Protein AF-A0A450XPN0-F1 (afdb_monomer_lite)

Structure (mmCIF, N/CA/C/O backbone):
data_AF-A0A450XPN0-F1
#
_entry.id   AF-A0A450XPN0-F1
#
loop_
_atom_site.group_PDB
_atom_site.id
_atom_site.type_symbol
_atom_site.label_atom_id
_atom_site.label_alt_id
_atom_site.label_comp_id
_atom_site.label_asym_id
_atom_site.label_entity_id
_atom_site.label_seq_id
_atom_site.pdbx_PDB_ins_code
_atom_site.Cartn_x
_atom_site.Cartn_y
_atom_site.Cartn_z
_atom_site.occupancy
_atom_site.B_iso_or_equiv
_atom_site.auth_seq_id
_atom_site.auth_comp_id
_atom_site.auth_asym_id
_atom_site.auth_atom_id
_atom_site.pdbx_PDB_model_num
ATOM 1 N N . MET A 1 1 ? -7.971 44.237 -9.321 1.00 33.84 1 MET A N 1
ATOM 2 C CA . MET A 1 1 ? -8.701 43.143 -9.997 1.00 33.84 1 MET A CA 1
ATOM 3 C C . MET A 1 1 ? -7.674 42.175 -10.550 1.00 33.84 1 MET A C 1
ATOM 5 O O . MET A 1 1 ? -7.005 42.546 -11.493 1.00 33.84 1 MET A O 1
ATOM 9 N N . ASN A 1 2 ? -7.496 41.004 -9.939 1.00 25.36 2 ASN A N 1
ATOM 10 C CA . ASN A 1 2 ? -6.788 39.871 -10.543 1.00 25.36 2 ASN A CA 1
ATOM 11 C C . ASN A 1 2 ? -7.387 38.594 -9.949 1.00 25.36 2 ASN A C 1
ATOM 13 O O . ASN A 1 2 ? -7.418 38.421 -8.731 1.00 25.36 2 ASN A O 1
ATOM 17 N N . GLY A 1 3 ? -7.993 37.795 -10.827 1.00 24.58 3 GLY A N 1
ATOM 18 C CA . GLY A 1 3 ? -8.878 36.686 -10.497 1.00 24.58 3 GLY A CA 1
ATOM 19 C C . GLY A 1 3 ? -8.127 35.438 -10.049 1.00 24.58 3 GLY A C 1
ATOM 20 O O . GLY A 1 3 ? -7.233 34.947 -10.732 1.00 24.58 3 GLY A O 1
ATOM 21 N N . LEU A 1 4 ? -8.550 34.916 -8.901 1.00 23.00 4 LEU A N 1
ATOM 22 C CA . LEU A 1 4 ? -8.198 33.603 -8.378 1.00 23.00 4 LEU A CA 1
ATOM 23 C C . LEU A 1 4 ? -8.820 32.516 -9.275 1.00 23.00 4 LEU A C 1
ATOM 25 O O . LEU A 1 4 ? -10.044 32.397 -9.351 1.00 23.00 4 LEU A O 1
ATOM 29 N N . PHE A 1 5 ? -7.994 31.697 -9.926 1.00 23.75 5 PHE A N 1
ATOM 30 C CA . PHE A 1 5 ? -8.454 30.471 -10.580 1.00 23.75 5 PHE A CA 1
ATOM 31 C C . PHE A 1 5 ? -8.645 29.374 -9.527 1.00 23.75 5 PHE A C 1
ATOM 33 O O . PHE A 1 5 ? -7.695 28.773 -9.028 1.00 23.75 5 PHE A O 1
ATOM 40 N N . LEU A 1 6 ? -9.907 29.130 -9.175 1.00 22.48 6 LEU A N 1
ATOM 41 C CA . LEU A 1 6 ? -10.341 28.049 -8.300 1.00 22.48 6 LEU A CA 1
ATOM 42 C C . LEU A 1 6 ? -10.437 26.750 -9.127 1.00 22.48 6 LEU A C 1
ATOM 44 O O . LEU A 1 6 ? -11.365 26.580 -9.919 1.00 22.48 6 LEU A O 1
ATOM 48 N N . MET A 1 7 ? -9.486 25.824 -8.970 1.00 23.78 7 MET A N 1
ATOM 49 C CA . MET A 1 7 ? -9.588 24.485 -9.567 1.00 23.78 7 MET A CA 1
ATOM 50 C C . MET A 1 7 ? -10.659 23.667 -8.835 1.00 23.78 7 MET A C 1
ATOM 52 O O . MET A 1 7 ? -10.472 23.195 -7.713 1.00 23.78 7 MET A O 1
ATOM 56 N N . LYS A 1 8 ? -11.804 23.515 -9.499 1.00 21.98 8 LYS A N 1
ATOM 57 C CA . LYS A 1 8 ? -12.940 22.700 -9.073 1.00 21.98 8 LYS A CA 1
ATOM 58 C C . LYS A 1 8 ? -12.621 21.223 -9.333 1.00 21.98 8 LYS A C 1
ATOM 60 O O . LYS A 1 8 ? -12.398 20.823 -10.472 1.00 21.98 8 LYS A O 1
ATOM 65 N N . TRP A 1 9 ? -12.607 20.417 -8.275 1.00 23.20 9 TRP A N 1
ATOM 66 C CA . TRP A 1 9 ? -12.593 18.958 -8.367 1.00 23.20 9 TRP A CA 1
ATOM 67 C C . TRP A 1 9 ? -13.951 18.478 -8.893 1.00 23.20 9 TRP A C 1
ATOM 69 O O . TRP A 1 9 ? -14.968 18.675 -8.231 1.00 23.20 9 TRP A O 1
ATOM 79 N N . ILE A 1 10 ? -13.973 17.865 -10.078 1.00 27.34 10 ILE A N 1
ATOM 80 C CA . ILE A 1 10 ? -15.144 17.152 -10.601 1.00 27.34 10 ILE A CA 1
ATOM 81 C C . ILE A 1 10 ? -14.924 15.667 -10.314 1.00 27.34 10 ILE A C 1
ATOM 83 O O . ILE A 1 10 ? -14.016 15.044 -10.864 1.00 27.34 10 ILE A O 1
ATOM 87 N N . GLY A 1 11 ? -15.729 15.131 -9.397 1.00 24.98 11 GLY A N 1
ATOM 88 C CA . GLY A 1 11 ? -15.870 13.696 -9.192 1.00 24.98 11 GLY A CA 1
ATOM 89 C C . GLY A 1 11 ? -16.515 13.068 -10.423 1.00 24.98 11 GLY A C 1
ATOM 90 O O . GLY A 1 11 ? -17.471 13.610 -10.970 1.00 24.98 11 GLY A O 1
ATOM 91 N N . ALA A 1 12 ? -15.962 11.951 -10.884 1.00 27.17 12 ALA A N 1
ATOM 92 C CA . ALA A 1 12 ? -16.580 11.150 -11.927 1.00 27.17 12 ALA A CA 1
ATOM 93 C C . ALA A 1 12 ? -17.723 10.339 -11.301 1.00 27.17 12 ALA A C 1
ATOM 95 O O . ALA A 1 12 ? -17.487 9.317 -10.653 1.00 27.17 12 ALA A O 1
ATOM 96 N N . ASP A 1 13 ? -18.944 10.844 -11.460 1.00 28.89 13 ASP A N 1
ATOM 97 C CA . ASP A 1 13 ? -20.179 10.111 -11.207 1.00 28.89 13 ASP A CA 1
ATOM 98 C C . ASP A 1 13 ? -20.397 9.027 -12.272 1.00 28.89 13 ASP A C 1
ATOM 100 O O . ASP A 1 13 ? -19.962 9.135 -13.421 1.00 28.89 13 ASP A O 1
ATOM 104 N N . GLY A 1 14 ? -21.033 7.943 -11.833 1.00 24.34 14 GLY A N 1
ATOM 105 C CA . GLY A 1 14 ? -21.248 6.727 -12.598 1.00 24.34 14 GLY A CA 1
ATOM 106 C C . GLY A 1 14 ? -22.232 6.867 -13.756 1.00 24.34 14 GLY A C 1
ATOM 107 O O . GLY A 1 14 ? -23.155 7.676 -13.740 1.00 24.34 14 GLY A O 1
ATOM 108 N N . LEU A 1 15 ? -22.060 5.978 -14.731 1.00 23.61 15 LEU A N 1
ATOM 109 C CA . LEU A 1 15 ? -23.098 5.592 -15.675 1.00 23.61 15 LEU A CA 1
ATOM 110 C C . LEU A 1 15 ? -23.541 4.173 -15.312 1.00 23.61 15 LEU A C 1
ATOM 112 O O . LEU A 1 15 ? -22.764 3.223 -15.406 1.00 23.61 15 LEU A O 1
ATOM 116 N N . VAL A 1 16 ? -24.781 4.072 -14.842 1.00 24.28 16 VAL A N 1
ATOM 117 C CA . VAL A 1 16 ? -25.527 2.825 -14.668 1.00 24.28 16 VAL A CA 1
ATOM 118 C C . VAL A 1 16 ? -26.035 2.413 -16.048 1.00 24.28 16 VAL A C 1
ATOM 120 O O . VAL A 1 16 ? -26.661 3.218 -16.733 1.00 24.28 16 VAL A O 1
ATOM 123 N N . TRP A 1 17 ? -25.741 1.181 -16.457 1.00 21.12 17 TRP A N 1
ATOM 124 C CA . TRP A 1 17 ? -26.416 0.513 -17.566 1.00 21.12 17 TRP A CA 1
ATOM 125 C C . TRP A 1 17 ? -27.330 -0.554 -16.971 1.00 21.12 17 TRP A C 1
ATOM 127 O O . TRP A 1 17 ? -26.879 -1.406 -16.207 1.00 21.12 17 TRP A O 1
ATOM 137 N N . ASP A 1 18 ? -28.605 -0.442 -17.309 1.00 22.61 18 ASP A N 1
ATOM 138 C CA . ASP A 1 18 ? -29.709 -1.309 -16.912 1.00 22.61 18 ASP A CA 1
ATOM 139 C C . ASP A 1 18 ? -29.901 -2.384 -17.999 1.00 22.61 18 ASP A C 1
ATOM 141 O O . ASP A 1 18 ? -29.990 -2.010 -19.174 1.00 22.61 18 ASP A O 1
ATOM 145 N N . PRO A 1 19 ? -29.917 -3.694 -17.690 1.00 29.02 19 PRO A N 1
ATOM 146 C CA . PRO A 1 19 ? -30.307 -4.699 -18.665 1.00 29.02 19 PRO A CA 1
ATOM 147 C C . PRO A 1 19 ? -31.575 -5.437 -18.218 1.00 29.02 19 PRO A C 1
ATOM 149 O O . PRO A 1 19 ? -31.506 -6.421 -17.487 1.00 29.02 19 PRO A O 1
ATOM 152 N N . ASP A 1 20 ? -32.715 -5.013 -18.759 1.00 22.56 20 ASP A N 1
ATOM 153 C CA . ASP A 1 20 ? -33.929 -5.824 -18.849 1.00 22.56 20 ASP A CA 1
ATOM 154 C C . ASP A 1 20 ? -34.058 -6.352 -20.285 1.00 22.56 20 ASP A C 1
ATOM 156 O O . ASP A 1 20 ? -34.495 -5.631 -21.178 1.00 22.56 20 ASP A O 1
ATOM 160 N N . VAL A 1 21 ? -33.686 -7.617 -20.515 1.00 26.88 21 VAL A N 1
ATOM 161 C CA . VAL A 1 21 ? -34.286 -8.454 -21.569 1.00 26.88 21 VAL A CA 1
ATOM 162 C C . VAL A 1 21 ? -34.324 -9.901 -21.081 1.00 26.88 21 VAL A C 1
ATOM 164 O O . VAL A 1 21 ? -33.303 -10.568 -20.912 1.00 26.88 21 VAL A O 1
ATOM 167 N N . SER A 1 22 ? -35.543 -10.382 -20.882 1.00 23.94 22 SER A N 1
ATOM 168 C CA . SER A 1 22 ? -35.905 -11.777 -20.690 1.00 23.94 22 SER A CA 1
ATOM 169 C C . SER A 1 22 ? -35.833 -12.544 -22.013 1.00 23.94 22 SER A C 1
ATOM 171 O O . SER A 1 22 ? -36.286 -12.053 -23.042 1.00 23.94 22 SER A O 1
ATOM 173 N N . MET A 1 23 ? -35.339 -13.786 -21.982 1.00 25.23 23 MET A N 1
ATOM 174 C CA . MET A 1 23 ? -35.767 -14.828 -22.919 1.00 25.23 23 MET A CA 1
ATOM 175 C C . MET A 1 23 ? -35.718 -16.208 -22.262 1.00 25.23 23 MET A C 1
ATOM 177 O O . MET A 1 23 ? -34.693 -16.681 -21.777 1.00 25.23 23 MET A O 1
ATOM 181 N N . SER A 1 24 ? -36.889 -16.833 -22.267 1.00 24.58 24 SER A N 1
ATOM 182 C CA . SER A 1 24 ? -37.170 -18.235 -21.995 1.00 24.58 24 SER A CA 1
ATOM 183 C C . SER A 1 24 ? -36.487 -19.161 -23.005 1.00 24.58 24 SER A C 1
ATOM 185 O O . SER A 1 24 ? -36.555 -18.911 -24.207 1.00 24.58 24 SER A O 1
ATOM 187 N N . GLY A 1 25 ? -35.935 -20.279 -22.534 1.00 25.91 25 GLY A N 1
ATOM 188 C CA . GLY A 1 25 ? -35.399 -21.335 -23.391 1.00 25.91 25 GLY A CA 1
ATOM 189 C C . GLY A 1 25 ? -35.252 -22.653 -22.640 1.00 25.91 25 GLY A C 1
ATOM 190 O O . GLY A 1 25 ? -34.322 -22.849 -21.868 1.00 25.91 25 GLY A O 1
ATOM 191 N N . SER A 1 26 ? -36.215 -23.537 -22.867 1.00 25.92 26 SER A N 1
ATOM 192 C CA . SER A 1 26 ? -36.286 -24.945 -22.477 1.00 25.92 26 SER A CA 1
ATOM 193 C C . SER A 1 26 ? -35.109 -25.794 -22.973 1.00 25.92 26 SER A C 1
ATOM 195 O O . SER A 1 26 ? -34.669 -25.616 -24.106 1.00 25.92 26 SER A O 1
ATOM 197 N N . GLY A 1 27 ? -34.721 -26.823 -22.213 1.00 27.05 27 GLY A N 1
ATOM 198 C CA . GLY A 1 27 ? -33.957 -27.954 -22.756 1.00 27.05 27 GLY A CA 1
ATOM 199 C C . GLY A 1 27 ? -33.157 -28.704 -21.700 1.00 27.05 27 GLY A C 1
ATOM 200 O O . GLY A 1 27 ? -32.106 -28.247 -21.269 1.00 27.05 27 GLY A O 1
ATOM 201 N N . GLY A 1 28 ? -33.668 -29.855 -21.263 1.00 25.00 28 GLY A N 1
ATOM 202 C CA . GLY A 1 28 ? -32.984 -30.720 -20.309 1.00 25.00 28 GLY A CA 1
ATOM 203 C C . GLY A 1 28 ? -31.774 -31.446 -20.898 1.00 25.00 28 GLY A C 1
ATOM 204 O O . GLY A 1 28 ? -31.707 -31.706 -22.093 1.00 25.00 28 GLY A O 1
ATOM 205 N N . ASN A 1 29 ? -30.863 -31.865 -20.020 1.00 29.59 29 ASN A N 1
ATOM 206 C CA . ASN A 1 29 ? -30.456 -33.265 -19.970 1.00 29.59 29 ASN A CA 1
ATOM 207 C C . ASN A 1 29 ? -29.794 -33.597 -18.630 1.00 29.59 29 ASN A C 1
ATOM 209 O O . ASN A 1 29 ? -28.874 -32.929 -18.167 1.00 29.59 29 ASN A O 1
ATOM 213 N N . LYS A 1 30 ? -30.314 -34.661 -18.013 1.00 26.41 30 LYS A N 1
ATOM 214 C CA . LYS A 1 30 ? -29.741 -35.362 -16.867 1.00 26.41 30 LYS A CA 1
ATOM 215 C C . LYS A 1 30 ? -28.501 -36.120 -17.332 1.00 26.41 30 LYS A C 1
ATOM 217 O O . LYS A 1 30 ? -28.623 -36.933 -18.241 1.00 26.41 30 LYS A O 1
ATOM 222 N N . ILE A 1 31 ? -27.382 -35.981 -16.628 1.00 28.50 31 ILE A N 1
ATOM 223 C CA . ILE A 1 31 ? -26.420 -37.077 -16.471 1.00 28.50 31 ILE A CA 1
ATOM 224 C C . ILE A 1 31 ? -26.033 -37.138 -14.993 1.00 28.50 31 ILE A C 1
ATOM 226 O O . ILE A 1 31 ? -25.437 -36.220 -14.440 1.00 28.50 31 ILE A O 1
ATOM 230 N N . SER A 1 32 ? -26.450 -38.230 -14.360 1.00 23.61 32 SER A N 1
ATOM 231 C CA . SER A 1 32 ? -26.015 -38.692 -13.047 1.00 23.61 32 SER A CA 1
ATOM 232 C C . SER A 1 32 ? -24.911 -39.718 -13.268 1.00 23.61 32 SER A C 1
ATOM 234 O O . SER A 1 32 ? -25.097 -40.634 -14.068 1.00 23.61 32 SER A O 1
ATOM 236 N N . VAL A 1 33 ? -23.808 -39.608 -12.529 1.00 29.98 33 VAL A N 1
ATOM 237 C CA . VAL A 1 33 ? -22.938 -40.750 -12.232 1.00 29.98 33 VAL A CA 1
ATOM 238 C C . VAL A 1 33 ? -22.663 -40.742 -10.730 1.00 29.98 33 VAL A C 1
ATOM 240 O O . VAL A 1 33 ? -22.176 -39.764 -10.169 1.00 29.98 33 VAL A O 1
ATOM 243 N N . HIS A 1 34 ? -23.045 -41.839 -10.081 1.00 25.16 34 HIS A N 1
ATOM 244 C CA . HIS A 1 34 ? -22.783 -42.181 -8.685 1.00 25.16 34 HIS A CA 1
ATOM 245 C C . HIS A 1 34 ? -21.694 -43.263 -8.620 1.00 25.16 34 HIS A C 1
ATOM 247 O O . HIS A 1 34 ? -21.685 -44.163 -9.456 1.00 25.16 34 HIS A O 1
ATOM 253 N N . GLY A 1 35 ? -20.892 -43.253 -7.549 1.00 25.56 35 GLY A N 1
ATOM 254 C CA . GLY A 1 35 ? -20.074 -44.392 -7.090 1.00 25.56 35 GLY A CA 1
ATOM 255 C C . GLY A 1 35 ? -18.695 -43.946 -6.596 1.00 25.56 35 GLY A C 1
ATOM 256 O O . GLY A 1 35 ? -17.864 -43.579 -7.410 1.00 25.56 35 GLY A O 1
ATOM 257 N N . ARG A 1 36 ? -18.489 -43.750 -5.279 1.00 26.36 36 ARG A N 1
ATOM 258 C CA . ARG A 1 36 ? -17.983 -44.742 -4.284 1.00 26.36 36 ARG A CA 1
ATOM 259 C C . ARG A 1 36 ? -16.602 -45.298 -4.681 1.00 26.36 36 ARG A C 1
ATOM 261 O O . ARG A 1 36 ? -16.498 -45.877 -5.745 1.00 26.36 36 ARG A O 1
ATOM 268 N N . GLY A 1 37 ? -15.523 -45.256 -3.900 1.00 23.88 37 GLY A N 1
ATOM 269 C CA . GLY A 1 37 ? -15.233 -44.904 -2.506 1.00 23.88 37 GLY A CA 1
ATOM 270 C C . GLY A 1 37 ? -13.855 -45.505 -2.129 1.00 23.88 37 GLY A C 1
ATOM 271 O O . GLY A 1 37 ? -13.285 -46.218 -2.949 1.00 23.88 37 GLY A O 1
ATOM 272 N N . ILE A 1 38 ? -13.421 -45.310 -0.866 1.00 27.12 38 ILE A N 1
ATOM 273 C CA . ILE A 1 38 ? -12.384 -46.097 -0.135 1.00 27.12 38 ILE A CA 1
ATOM 274 C C . ILE A 1 38 ? -10.925 -45.748 -0.564 1.00 27.12 38 ILE A C 1
ATOM 276 O O . ILE A 1 38 ? -10.646 -45.648 -1.744 1.00 27.12 38 ILE A O 1
ATOM 280 N N . SER A 1 39 ? -9.907 -45.487 0.273 1.00 27.16 39 SER A N 1
ATOM 281 C CA . SER A 1 39 ? -9.665 -45.624 1.722 1.00 27.16 39 SER A CA 1
ATOM 282 C C . SER A 1 39 ? -8.443 -44.801 2.173 1.00 27.16 39 SER A C 1
ATOM 284 O O . SER A 1 39 ? -7.444 -44.704 1.469 1.00 27.16 39 SER A O 1
ATOM 286 N N . ARG A 1 40 ? -8.535 -44.307 3.414 1.00 24.64 40 ARG A N 1
ATOM 287 C CA . ARG A 1 40 ? -7.506 -44.249 4.473 1.00 24.64 40 ARG A CA 1
ATOM 288 C C . ARG A 1 40 ? -6.117 -44.857 4.176 1.00 24.64 40 ARG A C 1
ATOM 290 O O . ARG A 1 40 ? -6.005 -46.066 3.999 1.00 24.64 40 ARG A O 1
ATOM 297 N N . LEU A 1 41 ? -5.074 -44.058 4.418 1.00 25.95 41 LEU A N 1
ATOM 298 C CA . LEU A 1 41 ? -3.818 -44.507 5.035 1.00 25.95 41 LEU A CA 1
ATOM 299 C C . LEU A 1 41 ? -3.418 -43.501 6.125 1.00 25.95 41 LEU A C 1
ATOM 301 O O . LEU A 1 41 ? -3.194 -42.324 5.861 1.00 25.95 41 LEU A O 1
ATOM 305 N N . ARG A 1 42 ? -3.407 -43.992 7.366 1.00 23.17 42 ARG A N 1
ATOM 306 C CA . ARG A 1 42 ? -2.979 -43.334 8.607 1.00 23.17 42 ARG A CA 1
ATOM 307 C C . ARG A 1 42 ? -1.964 -44.274 9.254 1.00 23.17 42 ARG A C 1
ATOM 309 O O . ARG A 1 42 ? -2.304 -45.428 9.484 1.00 23.17 42 ARG A O 1
ATOM 316 N N . VAL A 1 43 ? -0.768 -43.763 9.528 1.00 27.12 43 VAL A N 1
ATOM 317 C CA . VAL A 1 43 ? 0.266 -44.315 10.424 1.00 27.12 43 VAL A CA 1
ATOM 318 C C . VAL A 1 43 ? 0.980 -43.059 10.961 1.00 27.12 43 VAL A C 1
ATOM 320 O O . VAL A 1 43 ? 1.643 -42.381 10.187 1.00 27.12 43 VAL A O 1
ATOM 323 N N . GLU A 1 44 ? 0.600 -42.438 12.085 1.00 25.39 44 GLU A N 1
ATOM 324 C CA . GLU A 1 44 ? 0.885 -42.781 13.500 1.00 25.39 44 GLU A CA 1
ATOM 325 C C . GLU A 1 44 ? 2.338 -43.232 13.751 1.00 25.39 44 GLU A C 1
ATOM 327 O O . GLU A 1 44 ? 2.719 -44.337 13.397 1.00 25.39 44 GLU A O 1
ATOM 332 N N . THR A 1 45 ? 3.245 -42.302 14.095 1.00 28.31 45 THR A N 1
ATOM 333 C CA . THR A 1 45 ? 3.656 -41.802 15.442 1.00 28.31 45 THR A CA 1
ATOM 334 C C . THR A 1 45 ? 4.860 -42.537 16.039 1.00 28.31 45 THR A C 1
ATOM 336 O O . THR A 1 45 ? 4.791 -43.736 16.262 1.00 28.31 45 THR A O 1
ATOM 339 N N . ASN A 1 46 ? 5.915 -41.775 16.368 1.00 25.62 46 ASN A N 1
ATOM 340 C CA . ASN A 1 46 ? 6.843 -41.931 17.510 1.00 25.62 46 ASN A CA 1
ATOM 341 C C . ASN A 1 46 ? 7.784 -40.701 17.484 1.00 25.62 46 ASN A C 1
ATOM 343 O O . ASN A 1 46 ? 8.510 -40.529 16.514 1.00 25.62 46 ASN A O 1
ATOM 347 N N . ILE A 1 47 ? 7.676 -39.656 18.315 1.00 25.77 47 ILE A N 1
ATOM 348 C CA . ILE A 1 47 ? 7.799 -39.506 19.780 1.00 25.77 47 ILE A CA 1
ATOM 349 C C . ILE A 1 47 ? 9.215 -39.804 20.328 1.00 25.77 47 ILE A C 1
ATOM 351 O O . ILE A 1 47 ? 9.650 -40.945 20.399 1.00 25.77 47 ILE A O 1
ATOM 355 N N . LEU A 1 48 ? 9.825 -38.713 20.830 1.00 25.23 48 LEU A N 1
ATOM 356 C CA . LEU A 1 48 ? 10.824 -38.580 21.907 1.00 25.23 48 LEU A CA 1
ATOM 357 C C . LEU A 1 48 ? 12.299 -38.937 21.650 1.00 25.23 48 LEU A C 1
ATOM 359 O O . LEU A 1 48 ? 12.719 -40.073 21.831 1.00 25.23 48 LEU A O 1
ATOM 363 N N . LYS A 1 49 ? 13.114 -37.885 21.479 1.00 26.52 49 LYS A N 1
ATOM 364 C CA . LYS A 1 49 ? 14.142 -37.400 22.439 1.00 26.52 49 LYS A CA 1
ATOM 365 C C . LYS A 1 49 ? 15.249 -36.700 21.658 1.00 26.52 49 LYS A C 1
ATOM 367 O O . LYS A 1 49 ? 15.941 -37.367 20.919 1.00 26.52 49 LYS A O 1
ATOM 372 N N . TYR A 1 50 ? 15.431 -35.398 21.860 1.00 26.41 50 TYR A N 1
ATOM 373 C CA . TYR A 1 50 ? 16.744 -34.787 22.108 1.00 26.41 50 TYR A CA 1
ATOM 374 C C . TYR A 1 50 ? 16.507 -33.334 22.537 1.00 26.41 50 TYR A C 1
ATOM 376 O O . TYR A 1 50 ? 16.270 -32.442 21.730 1.00 26.41 50 TYR A O 1
ATOM 384 N N . PHE A 1 51 ? 16.509 -33.133 23.855 1.00 27.84 51 PHE A N 1
ATOM 385 C CA . PHE A 1 51 ? 16.727 -31.829 24.466 1.00 27.84 51 PHE A CA 1
ATOM 386 C C . PHE A 1 51 ? 18.188 -31.445 24.221 1.00 27.84 51 PHE A C 1
ATOM 388 O O . PHE A 1 51 ? 19.092 -32.193 24.587 1.00 27.84 51 PHE A O 1
ATOM 395 N N . GLY A 1 52 ? 18.407 -30.288 23.605 1.00 27.16 52 GLY A N 1
ATOM 396 C CA . GLY A 1 52 ? 19.731 -29.740 23.349 1.00 27.16 52 GLY A CA 1
ATOM 397 C C . GLY A 1 52 ? 19.618 -28.264 23.007 1.00 27.16 52 GLY A C 1
ATOM 398 O O . GLY A 1 52 ? 19.341 -27.896 21.872 1.00 27.16 52 GLY A O 1
ATOM 399 N N . THR A 1 53 ? 19.780 -27.433 24.027 1.00 34.41 53 THR A N 1
ATOM 400 C CA . THR A 1 53 ? 19.877 -25.975 23.994 1.00 34.41 53 THR A CA 1
ATOM 401 C C . THR A 1 53 ? 20.811 -25.495 22.879 1.00 34.41 53 THR A C 1
ATOM 403 O O . THR A 1 53 ? 22.019 -25.690 22.976 1.00 34.41 53 THR A O 1
ATOM 406 N N . ILE A 1 54 ? 20.283 -24.829 21.847 1.00 29.84 54 ILE A N 1
ATOM 407 C CA . ILE A 1 54 ? 21.094 -24.074 20.881 1.00 29.84 54 ILE A CA 1
ATOM 408 C C . ILE A 1 54 ? 20.457 -22.700 20.668 1.00 29.84 54 ILE A C 1
ATOM 410 O O . ILE A 1 54 ? 19.410 -22.553 20.042 1.00 29.84 54 ILE A O 1
ATOM 414 N N . PHE A 1 55 ? 21.136 -21.697 21.225 1.00 30.25 55 PHE A N 1
ATOM 415 C CA . PHE A 1 55 ? 21.039 -20.284 20.878 1.00 30.25 55 PHE A CA 1
ATOM 416 C C . PHE A 1 55 ? 20.983 -20.126 19.351 1.00 30.25 55 PHE A C 1
ATOM 418 O O . PHE A 1 55 ? 21.940 -20.465 18.655 1.00 30.25 55 PHE A O 1
ATOM 425 N N . HIS A 1 56 ? 19.880 -19.603 18.814 1.00 26.92 56 HIS A N 1
ATOM 426 C CA . HIS A 1 56 ? 19.776 -19.316 17.387 1.00 26.92 56 HIS A CA 1
ATOM 427 C C . HIS A 1 56 ? 20.524 -18.010 17.077 1.00 26.92 56 HIS A C 1
ATOM 429 O O . HIS A 1 56 ? 19.955 -16.921 17.031 1.00 26.92 56 HIS A O 1
ATOM 435 N N . MET A 1 57 ? 21.841 -18.131 16.886 1.00 28.03 57 MET A N 1
ATOM 436 C CA . MET A 1 57 ? 22.604 -17.214 16.045 1.00 28.03 57 MET A CA 1
ATOM 437 C C . MET A 1 57 ? 22.013 -17.292 14.638 1.00 28.03 57 MET A C 1
ATOM 439 O O . MET A 1 57 ? 22.110 -18.318 13.967 1.00 28.03 57 MET A O 1
ATOM 443 N N . VAL A 1 58 ? 21.402 -16.196 14.197 1.00 31.08 58 VAL A N 1
ATOM 444 C CA . VAL A 1 58 ? 21.021 -15.973 12.803 1.00 31.08 58 VAL A CA 1
ATOM 445 C C . VAL A 1 58 ? 22.291 -16.048 11.956 1.00 31.08 58 VAL A C 1
ATOM 447 O O . VAL A 1 58 ? 23.050 -15.084 11.846 1.00 31.08 58 VAL A O 1
ATOM 450 N N . ASN A 1 59 ? 22.538 -17.213 11.362 1.00 26.72 59 ASN A N 1
ATOM 451 C CA . ASN A 1 59 ? 23.552 -17.380 10.336 1.00 26.72 59 ASN A CA 1
ATOM 452 C C . ASN A 1 59 ? 23.026 -16.710 9.061 1.00 26.72 59 ASN A C 1
ATOM 454 O O . ASN A 1 59 ? 22.366 -17.325 8.225 1.00 26.72 59 ASN A O 1
ATOM 458 N N . LYS A 1 60 ? 23.316 -15.410 8.922 1.00 35.34 60 LYS A N 1
ATOM 459 C CA . LYS A 1 60 ? 23.391 -14.756 7.614 1.00 35.34 60 LYS A CA 1
ATOM 460 C C . LYS A 1 60 ? 24.393 -15.559 6.789 1.00 35.34 60 LYS A C 1
ATOM 462 O O . LYS A 1 60 ? 25.598 -15.440 7.006 1.00 35.34 60 LYS A O 1
ATOM 467 N N . SER A 1 61 ? 23.894 -16.359 5.851 1.00 28.67 61 SER A N 1
ATOM 468 C CA . SER A 1 61 ? 24.685 -16.804 4.710 1.00 28.67 61 SER A CA 1
ATOM 469 C C . SER A 1 61 ? 25.232 -15.548 4.029 1.00 28.67 61 SER A C 1
ATOM 471 O O . SER A 1 61 ? 24.504 -14.785 3.392 1.00 28.67 61 SER A O 1
ATOM 473 N N . ARG A 1 62 ? 26.506 -15.264 4.300 1.00 32.25 62 ARG A N 1
ATOM 474 C CA . ARG A 1 62 ? 27.278 -14.196 3.679 1.00 32.25 62 ARG A CA 1
ATOM 475 C C . ARG A 1 62 ? 27.573 -14.647 2.255 1.00 32.25 62 ARG A C 1
ATOM 477 O O . ARG A 1 62 ? 28.439 -15.489 2.049 1.00 32.25 62 ARG A O 1
ATOM 484 N N . ASN A 1 63 ? 26.864 -14.077 1.290 1.00 34.47 63 ASN A N 1
ATOM 485 C CA . ASN A 1 63 ? 27.339 -14.054 -0.086 1.00 34.47 63 ASN A CA 1
ATOM 486 C C . ASN A 1 63 ? 28.564 -13.114 -0.131 1.00 34.47 63 ASN A C 1
ATOM 488 O O . ASN A 1 63 ? 28.430 -11.958 0.288 1.00 34.47 63 ASN A O 1
ATOM 492 N N . PRO A 1 64 ? 29.765 -13.565 -0.533 1.00 35.88 64 PRO A N 1
ATOM 493 C CA . PRO A 1 64 ? 30.960 -12.747 -0.454 1.00 35.88 64 PRO A CA 1
ATOM 494 C C . PRO A 1 64 ? 31.112 -11.939 -1.742 1.00 35.88 64 PRO A C 1
ATOM 496 O O . PRO A 1 64 ? 31.755 -12.392 -2.676 1.00 35.88 64 PRO A O 1
ATOM 499 N N . MET A 1 65 ? 30.561 -10.726 -1.771 1.00 32.81 65 MET A N 1
ATOM 500 C CA . MET A 1 65 ? 31.147 -9.617 -2.529 1.00 32.81 65 MET A CA 1
ATOM 501 C C . MET A 1 65 ? 30.854 -8.299 -1.810 1.00 32.81 65 MET A C 1
ATOM 503 O O . MET A 1 65 ? 29.736 -7.791 -1.806 1.00 32.81 65 MET A O 1
ATOM 507 N N . ASN A 1 66 ? 31.903 -7.773 -1.175 1.00 44.06 66 ASN A N 1
ATOM 508 C CA . ASN A 1 66 ? 32.082 -6.342 -0.982 1.00 44.06 66 ASN A CA 1
ATOM 509 C C . ASN A 1 66 ? 32.048 -5.690 -2.367 1.00 44.06 66 ASN A C 1
ATOM 511 O O . ASN A 1 66 ? 32.950 -5.939 -3.163 1.00 44.06 66 ASN A O 1
ATOM 515 N N . ASP A 1 67 ? 31.069 -4.834 -2.628 1.00 36.66 67 ASP A N 1
ATOM 516 C CA . ASP A 1 67 ? 31.206 -3.826 -3.671 1.00 36.66 67 ASP A CA 1
ATOM 517 C C . ASP A 1 67 ? 30.651 -2.497 -3.1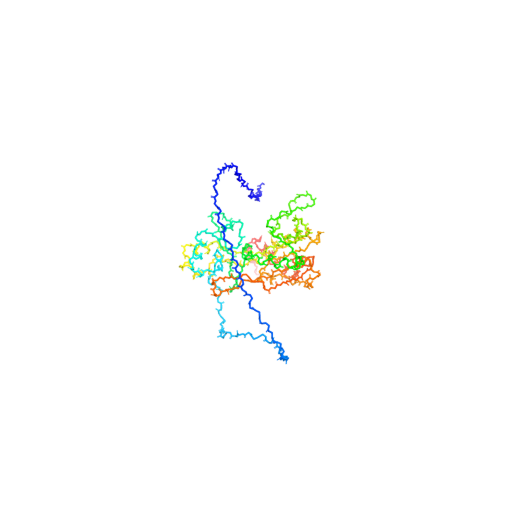58 1.00 36.66 67 ASP A C 1
ATOM 519 O O . ASP A 1 67 ? 29.448 -2.306 -2.973 1.00 36.66 67 ASP A O 1
ATOM 523 N N . ALA A 1 68 ? 31.576 -1.582 -2.894 1.00 40.19 68 ALA A N 1
ATOM 524 C CA . ALA A 1 68 ? 31.319 -0.202 -2.529 1.00 40.19 68 ALA A CA 1
ATOM 525 C C . ALA A 1 68 ? 31.036 0.659 -3.777 1.00 40.19 68 ALA A C 1
ATOM 527 O O . ALA A 1 68 ? 31.509 1.788 -3.856 1.00 40.19 68 ALA A O 1
ATOM 528 N N . THR A 1 69 ? 30.273 0.142 -4.750 1.00 42.56 69 THR A N 1
ATOM 529 C CA . THR A 1 69 ? 29.768 0.895 -5.912 1.00 42.56 69 THR A CA 1
ATOM 530 C C . THR A 1 69 ? 28.391 0.416 -6.400 1.00 42.56 69 THR A C 1
ATOM 532 O O . THR A 1 69 ? 28.126 0.380 -7.601 1.00 42.56 69 THR A O 1
ATOM 535 N N . LYS A 1 70 ? 27.449 0.095 -5.501 1.00 41.44 70 LYS A N 1
ATOM 536 C CA . LYS A 1 70 ? 26.050 -0.107 -5.924 1.00 41.44 70 LYS A CA 1
ATOM 537 C C . LYS A 1 70 ? 25.457 1.208 -6.441 1.00 41.44 70 LYS A C 1
ATOM 539 O O . LYS A 1 70 ? 24.953 2.028 -5.675 1.00 41.44 70 LYS A O 1
ATOM 544 N N . ARG A 1 71 ? 25.544 1.418 -7.758 1.00 48.59 71 ARG A N 1
ATOM 545 C CA . ARG A 1 71 ? 24.732 2.413 -8.465 1.00 48.59 71 ARG A CA 1
ATOM 546 C C . ARG A 1 71 ? 23.256 2.078 -8.196 1.00 48.59 71 ARG A C 1
ATOM 548 O O . ARG A 1 71 ? 22.923 0.892 -8.199 1.00 48.59 71 ARG A O 1
ATOM 555 N N . PRO A 1 72 ? 22.385 3.076 -7.955 1.00 50.59 72 PRO A N 1
ATOM 556 C CA . PRO A 1 72 ? 20.944 2.835 -7.897 1.00 50.59 72 PRO A CA 1
ATOM 557 C C . PRO A 1 72 ? 20.502 2.117 -9.177 1.00 50.59 72 PRO A C 1
ATOM 559 O O . PRO A 1 72 ? 21.174 2.274 -10.206 1.00 50.59 72 PRO A O 1
ATOM 562 N N . PRO A 1 73 ? 19.417 1.322 -9.149 1.00 57.41 73 PRO A N 1
ATOM 563 C CA . PRO A 1 73 ? 19.014 0.598 -10.333 1.00 57.41 73 PRO A CA 1
ATOM 564 C C . PRO A 1 73 ? 18.806 1.576 -11.478 1.00 57.41 73 PRO A C 1
ATOM 566 O O . PRO A 1 73 ? 18.075 2.563 -11.397 1.00 57.41 73 PRO A O 1
ATOM 569 N N . VAL A 1 74 ? 19.500 1.232 -12.551 1.00 80.88 74 VAL A N 1
ATOM 570 C CA . VAL A 1 74 ? 19.487 1.855 -13.869 1.00 80.88 74 VAL A CA 1
ATOM 571 C C . VAL A 1 74 ? 18.035 2.020 -14.356 1.00 80.88 74 VAL A C 1
ATOM 573 O O . VAL A 1 74 ? 17.680 3.021 -14.973 1.00 80.88 74 VAL A O 1
ATOM 576 N N . HIS A 1 75 ? 17.158 1.095 -13.953 1.00 92.00 75 HIS A N 1
ATOM 577 C CA . HIS A 1 75 ? 15.735 1.079 -14.250 1.00 92.00 75 HIS A CA 1
ATOM 578 C C . HIS A 1 75 ? 14.880 1.559 -13.055 1.00 92.00 75 HIS A C 1
ATOM 580 O O . HIS A 1 75 ? 14.990 0.997 -11.969 1.00 92.00 75 HIS A O 1
ATOM 586 N N . PRO A 1 76 ? 13.951 2.520 -13.224 1.00 94.81 76 PRO A N 1
ATOM 587 C CA . PRO A 1 76 ? 13.161 3.049 -12.112 1.00 94.81 76 PRO A CA 1
ATOM 588 C C . PRO A 1 76 ? 11.899 2.237 -11.793 1.00 94.81 76 PRO A C 1
ATOM 590 O O . PRO A 1 76 ? 11.327 2.379 -10.716 1.00 94.81 76 PRO A O 1
ATOM 593 N N . LEU A 1 77 ? 11.396 1.421 -12.724 1.00 97.00 77 LEU A N 1
ATOM 594 C CA . LEU A 1 77 ? 10.153 0.661 -12.528 1.00 97.00 77 LEU A CA 1
ATOM 595 C C . LEU A 1 77 ? 10.481 -0.750 -12.031 1.00 97.00 77 LEU A C 1
ATOM 597 O O . LEU A 1 77 ? 11.265 -1.446 -12.669 1.00 97.00 77 LEU A O 1
ATOM 601 N N . ALA A 1 78 ? 9.841 -1.187 -10.951 1.00 97.38 78 ALA A N 1
ATOM 602 C CA . ALA A 1 78 ? 10.016 -2.542 -10.438 1.00 97.38 78 ALA A CA 1
ATOM 603 C C . ALA A 1 78 ? 9.007 -3.503 -11.077 1.00 97.38 78 ALA A C 1
ATOM 605 O O . ALA A 1 78 ? 9.399 -4.504 -11.668 1.00 97.38 78 ALA A O 1
ATOM 606 N N . GLU A 1 79 ? 7.714 -3.159 -11.050 1.00 98.31 79 GLU A N 1
ATOM 607 C CA . GLU A 1 79 ? 6.653 -3.956 -11.675 1.00 98.31 79 GLU A CA 1
ATOM 608 C C . GLU A 1 79 ? 5.850 -3.152 -12.707 1.00 98.31 79 GLU A C 1
ATOM 610 O O . GLU A 1 79 ? 5.321 -2.070 -12.422 1.00 98.31 79 GLU A O 1
ATOM 615 N N . ILE A 1 80 ? 5.660 -3.748 -13.887 1.00 98.38 80 ILE A N 1
ATOM 616 C CA . ILE A 1 80 ? 4.802 -3.251 -14.964 1.00 98.38 80 ILE A CA 1
ATOM 617 C C . ILE A 1 80 ? 3.674 -4.263 -15.206 1.00 98.38 80 ILE A C 1
ATOM 619 O O . ILE A 1 80 ? 3.916 -5.399 -15.606 1.00 98.38 80 ILE A O 1
ATOM 623 N N . PHE A 1 81 ? 2.432 -3.843 -14.949 1.00 98.06 81 PHE A N 1
ATOM 624 C CA . PHE A 1 81 ? 1.218 -4.675 -14.939 1.00 98.06 81 PHE A CA 1
ATOM 625 C C . PHE A 1 81 ? 1.332 -5.915 -14.034 1.00 98.06 81 PHE A C 1
ATOM 627 O O . PHE A 1 81 ? 0.748 -6.958 -14.313 1.00 98.06 81 PHE A O 1
ATOM 634 N N . GLY A 1 82 ? 2.064 -5.772 -12.924 1.00 97.88 82 GLY A N 1
ATOM 635 C CA . GLY A 1 82 ? 2.253 -6.804 -11.902 1.00 97.88 82 GLY A CA 1
ATOM 636 C C . GLY A 1 82 ? 3.389 -7.792 -12.159 1.00 97.88 82 GLY A C 1
ATOM 637 O O . GLY A 1 82 ? 3.521 -8.748 -11.405 1.00 97.88 82 GLY A O 1
ATOM 638 N N . PHE A 1 83 ? 4.209 -7.558 -13.185 1.00 98.50 83 PHE A N 1
ATOM 639 C CA . PHE A 1 83 ? 5.369 -8.389 -13.503 1.00 98.50 83 PHE A CA 1
ATOM 640 C C . PHE A 1 83 ? 6.656 -7.568 -13.401 1.00 98.50 83 PHE A C 1
ATOM 642 O O . PHE A 1 83 ? 6.635 -6.406 -13.826 1.00 98.50 83 PHE A O 1
ATOM 649 N N . PRO A 1 84 ? 7.765 -8.154 -12.910 1.00 97.94 84 PRO A N 1
ATOM 650 C CA . PRO A 1 84 ? 9.093 -7.551 -12.980 1.00 97.94 84 PRO A CA 1
ATOM 651 C C . PRO A 1 84 ? 9.414 -7.025 -14.380 1.00 97.94 84 PRO A C 1
ATOM 653 O O . PRO A 1 84 ? 8.929 -7.567 -15.379 1.00 97.94 84 PRO A O 1
ATOM 656 N N . PHE A 1 85 ? 10.195 -5.952 -14.468 1.00 96.19 85 PHE A N 1
ATOM 657 C CA . PHE A 1 85 ? 10.499 -5.292 -15.742 1.00 96.19 85 PHE A CA 1
ATOM 658 C C . PHE A 1 85 ? 11.223 -6.198 -16.754 1.00 96.19 85 PHE A C 1
ATOM 660 O O . PHE A 1 85 ? 11.050 -6.038 -17.963 1.00 96.19 85 PHE A O 1
ATOM 667 N N . ASP A 1 86 ? 11.983 -7.174 -16.277 1.00 95.62 86 ASP A N 1
ATOM 668 C CA . ASP A 1 86 ? 12.766 -8.128 -17.060 1.00 95.62 86 ASP A CA 1
ATOM 669 C C . ASP A 1 86 ? 12.014 -9.432 -17.370 1.00 95.62 86 ASP A C 1
ATOM 671 O O . ASP A 1 86 ? 12.435 -10.191 -18.241 1.00 95.62 86 ASP A O 1
ATOM 675 N N . ASN A 1 87 ? 10.865 -9.686 -16.737 1.00 97.25 87 ASN A N 1
ATOM 676 C CA . ASN A 1 87 ? 10.054 -10.865 -17.031 1.00 97.25 87 ASN A CA 1
ATOM 677 C C . ASN A 1 87 ? 9.415 -10.739 -18.429 1.00 97.25 87 ASN A C 1
ATOM 679 O O . ASN A 1 87 ? 8.492 -9.945 -18.612 1.00 97.25 87 ASN A O 1
ATOM 683 N N . GLN A 1 88 ? 9.876 -11.531 -19.403 1.00 95.81 88 GLN A N 1
ATOM 684 C CA . GLN A 1 88 ? 9.372 -11.550 -20.791 1.00 95.81 88 GLN A CA 1
ATOM 685 C C . GLN A 1 88 ? 8.495 -12.770 -21.118 1.00 95.81 88 GLN A C 1
ATOM 687 O O . GLN A 1 88 ? 8.325 -13.123 -22.279 1.00 95.81 88 GLN A O 1
ATOM 692 N N . SER A 1 89 ? 7.933 -13.436 -20.109 1.00 97.12 89 SER A N 1
ATOM 693 C CA . SER A 1 89 ? 7.027 -14.568 -20.340 1.00 97.12 89 SER A CA 1
ATOM 694 C C . SER A 1 89 ? 5.779 -14.167 -21.142 1.00 97.12 89 SER A C 1
ATOM 696 O O . SER A 1 89 ? 5.306 -13.029 -21.057 1.00 97.12 89 SER A O 1
ATOM 698 N N . ASP A 1 90 ? 5.167 -15.130 -21.839 1.00 97.88 90 ASP A N 1
ATOM 699 C CA . ASP A 1 90 ? 3.921 -14.919 -22.595 1.00 97.88 90 ASP A CA 1
ATOM 700 C C . ASP A 1 90 ? 2.793 -14.349 -21.726 1.00 97.88 90 ASP A C 1
ATOM 702 O O . ASP A 1 90 ? 1.977 -13.536 -22.176 1.00 97.88 90 ASP A O 1
ATOM 706 N N . ILE A 1 91 ? 2.748 -14.740 -20.447 1.00 97.62 91 ILE A N 1
ATOM 707 C CA . ILE A 1 91 ? 1.775 -14.199 -19.502 1.00 97.62 91 ILE A CA 1
ATOM 708 C C . ILE A 1 91 ? 2.065 -12.726 -19.191 1.00 97.62 91 ILE A C 1
ATOM 710 O O . ILE A 1 91 ? 1.143 -11.912 -19.274 1.00 97.62 91 ILE A O 1
ATOM 714 N N . ALA A 1 92 ? 3.319 -12.345 -18.930 1.00 97.94 92 ALA A N 1
ATOM 715 C CA . ALA A 1 92 ? 3.691 -10.948 -18.713 1.00 97.94 92 ALA A CA 1
ATOM 716 C C . ALA A 1 92 ? 3.390 -10.099 -19.961 1.00 97.94 92 ALA A C 1
ATOM 718 O O . ALA A 1 92 ? 2.750 -9.047 -19.863 1.00 97.94 92 ALA A O 1
ATOM 719 N N . ALA A 1 93 ? 3.747 -10.597 -21.148 1.00 97.75 93 ALA A N 1
ATOM 720 C CA . ALA A 1 93 ? 3.442 -9.959 -22.426 1.00 97.75 93 ALA A CA 1
ATOM 721 C C . ALA A 1 93 ? 1.928 -9.758 -22.618 1.00 97.75 93 ALA A C 1
ATOM 723 O O . ALA A 1 93 ? 1.480 -8.648 -22.925 1.00 97.75 93 ALA A O 1
ATOM 724 N N . ARG A 1 94 ? 1.112 -10.788 -22.344 1.00 97.69 94 ARG A N 1
ATOM 725 C CA . ARG A 1 94 ? -0.358 -10.706 -22.401 1.00 97.69 94 ARG A CA 1
ATOM 726 C C . ARG A 1 94 ? -0.905 -9.638 -21.457 1.00 97.69 94 ARG A C 1
ATOM 728 O O . ARG A 1 94 ? -1.768 -8.865 -21.872 1.00 97.69 94 ARG A O 1
ATOM 735 N N . TYR A 1 95 ? -0.439 -9.587 -20.209 1.00 97.75 95 TYR A N 1
ATOM 736 C CA . TYR A 1 95 ? -0.921 -8.611 -19.226 1.00 97.75 95 TYR A CA 1
ATOM 737 C C . TYR A 1 95 ? -0.540 -7.178 -19.603 1.00 97.75 95 TYR A C 1
ATOM 739 O O . TYR A 1 95 ? -1.386 -6.285 -19.524 1.00 97.75 95 TYR A O 1
ATOM 747 N N . ARG A 1 96 ? 0.683 -6.960 -20.099 1.00 97.25 96 ARG A N 1
ATOM 748 C CA . ARG A 1 96 ? 1.139 -5.652 -20.590 1.00 97.25 96 ARG A CA 1
ATOM 749 C C . ARG A 1 96 ? 0.366 -5.199 -21.828 1.00 97.25 96 ARG A C 1
ATOM 751 O O . ARG A 1 96 ? -0.102 -4.061 -21.864 1.00 97.25 96 ARG A O 1
ATOM 758 N N . CYS A 1 97 ? 0.186 -6.088 -22.807 1.00 96.12 97 CYS A N 1
ATOM 759 C CA . CYS A 1 97 ? -0.532 -5.814 -24.054 1.00 96.12 97 CYS A CA 1
ATOM 760 C C . CYS A 1 97 ? -2.014 -5.503 -23.801 1.00 96.12 97 CYS A C 1
ATOM 762 O O . CYS A 1 97 ? -2.532 -4.491 -24.267 1.00 96.12 97 CYS A O 1
ATOM 764 N N . LYS A 1 98 ? -2.687 -6.332 -22.993 1.00 95.94 98 LYS A N 1
ATOM 765 C CA . LYS A 1 98 ? -4.120 -6.191 -22.686 1.00 95.94 98 LYS A CA 1
ATOM 766 C C . LYS A 1 98 ? -4.412 -5.264 -21.504 1.00 95.94 98 LYS A C 1
ATOM 768 O O . LYS A 1 98 ? -5.567 -5.138 -21.108 1.00 95.94 98 LYS A O 1
ATOM 773 N N . ARG A 1 99 ? -3.390 -4.618 -20.932 1.00 96.25 99 ARG A N 1
ATOM 774 C CA . ARG A 1 99 ? -3.507 -3.709 -19.779 1.00 96.25 99 ARG A CA 1
ATOM 775 C C . ARG A 1 99 ? -4.200 -4.358 -18.572 1.00 96.25 99 ARG A C 1
ATOM 777 O O . ARG A 1 99 ? -4.999 -3.707 -17.903 1.00 96.25 99 ARG A O 1
ATOM 784 N N . LEU A 1 100 ? -3.947 -5.641 -18.321 1.00 96.88 100 LEU A N 1
ATOM 785 C CA . LEU A 1 100 ? -4.603 -6.418 -17.263 1.00 96.88 100 LEU A CA 1
ATOM 786 C C . LEU A 1 100 ? -3.948 -6.176 -15.900 1.00 96.88 100 LEU A C 1
ATOM 788 O O . LEU A 1 100 ? -2.759 -5.879 -15.814 1.00 96.88 100 LEU A O 1
ATOM 792 N N . CYS A 1 101 ? -4.722 -6.316 -14.829 1.00 97.12 101 CYS A N 1
ATOM 793 C CA . CYS A 1 101 ? -4.243 -6.248 -13.455 1.00 97.12 101 CYS A CA 1
ATOM 794 C C . CYS A 1 101 ? -4.394 -7.623 -12.786 1.00 97.12 101 CYS A C 1
ATOM 796 O O . CYS A 1 101 ? -5.518 -8.112 -12.690 1.00 97.12 101 CYS A O 1
ATOM 798 N N . PRO A 1 102 ? -3.307 -8.245 -12.294 1.00 96.75 102 PRO A N 1
ATOM 799 C CA . PRO A 1 102 ? -3.387 -9.563 -11.661 1.00 96.75 102 PRO A CA 1
ATOM 800 C C . PRO A 1 102 ? -3.865 -9.519 -10.199 1.00 96.75 102 PRO A C 1
ATOM 802 O O . PRO A 1 102 ? -4.015 -10.563 -9.577 1.00 96.75 102 PRO A O 1
ATOM 805 N N . PHE A 1 103 ? -4.099 -8.333 -9.624 1.00 96.56 103 PHE A N 1
ATOM 806 C CA . PHE A 1 103 ? -4.275 -8.154 -8.177 1.00 96.56 103 PHE A CA 1
ATOM 807 C C . PHE A 1 103 ? -5.715 -7.804 -7.770 1.00 96.56 103 PHE A C 1
ATOM 809 O O . PHE A 1 103 ? -5.936 -6.800 -7.101 1.00 96.56 103 PHE A O 1
ATOM 816 N N . ASN A 1 104 ? -6.708 -8.604 -8.173 1.00 90.56 104 ASN A N 1
ATOM 817 C CA . ASN A 1 104 ? -8.108 -8.448 -7.731 1.00 90.56 104 ASN A CA 1
ATOM 818 C C . ASN A 1 104 ? -8.644 -7.005 -7.860 1.00 90.56 104 ASN A C 1
ATOM 820 O O . ASN A 1 104 ? -9.228 -6.427 -6.935 1.00 90.56 104 ASN A O 1
ATOM 824 N N . ASN A 1 105 ? -8.386 -6.383 -9.012 1.00 91.06 105 ASN A N 1
ATOM 825 C CA . ASN A 1 105 ? -8.919 -5.061 -9.300 1.00 91.06 105 ASN A CA 1
ATOM 826 C C . ASN A 1 105 ? -10.433 -5.135 -9.560 1.00 91.06 105 ASN A C 1
ATOM 828 O O . ASN A 1 105 ? -10.966 -6.188 -9.904 1.00 91.06 105 ASN A O 1
ATOM 832 N N . LYS A 1 106 ? -11.127 -4.000 -9.430 1.00 89.00 106 LYS A N 1
ATOM 833 C CA . LYS A 1 106 ? -12.586 -3.906 -9.630 1.00 89.00 106 LYS A CA 1
ATOM 834 C C . LYS A 1 106 ? -13.032 -4.389 -11.015 1.00 89.00 106 LYS A C 1
ATOM 836 O O . LYS A 1 106 ? -14.128 -4.909 -11.173 1.00 89.00 106 LYS A O 1
ATOM 841 N N . VAL A 1 107 ? -12.168 -4.202 -12.007 1.00 92.00 107 VAL A N 1
ATOM 842 C CA . VAL A 1 107 ? -12.292 -4.750 -13.359 1.00 92.00 107 VAL A CA 1
ATOM 843 C C . VAL A 1 107 ? -10.999 -5.487 -13.709 1.00 92.00 107 VAL A C 1
ATOM 845 O O . VAL A 1 107 ? -9.962 -5.170 -13.124 1.00 92.00 107 VAL A O 1
ATOM 848 N N . PRO A 1 108 ? -10.997 -6.412 -14.686 1.00 93.94 108 PRO A N 1
ATOM 849 C CA . PRO A 1 108 ? -9.783 -7.141 -15.061 1.00 93.94 108 PRO A CA 1
ATOM 850 C C . PRO A 1 108 ? -8.612 -6.242 -15.492 1.00 93.94 108 PRO A C 1
ATOM 852 O O . PRO A 1 108 ? -7.453 -6.640 -15.393 1.00 93.94 108 PRO A O 1
ATOM 855 N N . ASN A 1 109 ? -8.893 -5.035 -15.987 1.00 95.50 109 ASN A N 1
ATOM 856 C CA . ASN A 1 109 ? -7.896 -4.084 -16.472 1.00 95.50 109 ASN A CA 1
ATOM 857 C C . ASN A 1 109 ? -7.334 -3.186 -15.363 1.00 95.50 109 ASN A C 1
ATOM 859 O O . ASN A 1 109 ? -7.963 -2.949 -14.335 1.00 95.50 109 ASN A O 1
ATOM 863 N N . CYS A 1 110 ? -6.141 -2.638 -15.582 1.00 95.75 110 CYS A N 1
ATOM 864 C CA . CYS A 1 110 ? -5.577 -1.595 -14.737 1.00 95.75 110 CYS A CA 1
ATOM 865 C C . CYS A 1 110 ? -6.418 -0.314 -14.831 1.00 95.75 110 CYS A C 1
ATOM 867 O O . CYS A 1 110 ? -6.780 0.121 -15.919 1.00 95.75 110 CYS A O 1
ATOM 869 N N . THR A 1 111 ? -6.682 0.309 -13.685 1.00 92.75 111 THR A N 1
ATOM 870 C CA . THR A 1 111 ? -7.498 1.530 -13.568 1.00 92.75 111 THR A CA 1
ATOM 871 C C . THR A 1 111 ? -6.685 2.750 -13.124 1.00 92.75 111 THR A C 1
ATOM 873 O O . THR A 1 111 ? -7.245 3.818 -12.883 1.00 92.75 111 THR A O 1
ATOM 876 N N . LYS A 1 112 ? -5.355 2.624 -12.991 1.00 91.56 112 LYS A N 1
ATOM 877 C CA . LYS A 1 112 ? -4.492 3.714 -12.516 1.00 91.56 112 LYS A CA 1
ATOM 878 C C . LYS A 1 112 ? -4.394 4.819 -13.574 1.00 91.56 112 LYS A C 1
ATOM 880 O O . LYS A 1 112 ? -3.923 4.583 -14.685 1.00 91.56 112 LYS A O 1
ATOM 885 N N . ASN A 1 113 ? -4.731 6.044 -13.171 1.00 87.44 113 ASN A N 1
ATOM 886 C CA . ASN A 1 113 ? -4.717 7.270 -13.980 1.00 87.44 113 ASN A CA 1
ATOM 887 C C . ASN A 1 113 ? -5.875 7.376 -14.994 1.00 87.44 113 ASN A C 1
ATOM 889 O O . ASN A 1 113 ? -6.882 7.998 -14.667 1.00 87.44 113 ASN A O 1
ATOM 893 N N . LYS A 1 114 ? -5.762 6.786 -16.192 1.00 79.81 114 LYS A N 1
ATOM 894 C CA . LYS A 1 114 ? -6.774 6.899 -17.262 1.00 79.81 114 LYS A CA 1
ATOM 895 C C . LYS A 1 114 ? -7.295 5.524 -17.669 1.00 79.81 114 LYS A C 1
ATOM 897 O O . LYS A 1 114 ? -6.523 4.576 -17.734 1.00 79.81 114 LYS A O 1
ATOM 902 N N . ALA A 1 115 ? -8.586 5.426 -17.990 1.00 76.06 115 ALA A N 1
ATOM 903 C CA . ALA A 1 115 ? -9.214 4.156 -18.367 1.00 76.06 115 ALA A CA 1
ATOM 904 C C . ALA A 1 115 ? -8.693 3.591 -19.705 1.00 76.06 115 ALA A C 1
ATOM 906 O O . ALA A 1 115 ? -8.508 2.387 -19.835 1.00 76.06 115 ALA A O 1
ATOM 907 N N . ASN A 1 116 ? -8.438 4.457 -20.690 1.00 78.00 116 ASN A N 1
ATOM 908 C CA . ASN A 1 116 ? -7.979 4.073 -22.030 1.00 78.00 116 ASN A CA 1
ATOM 909 C C . ASN A 1 116 ? -6.449 3.965 -22.162 1.00 78.00 116 ASN A C 1
ATOM 911 O O . ASN A 1 116 ? -5.958 3.307 -23.074 1.00 78.00 116 ASN A O 1
ATOM 915 N N . ASP A 1 117 ? -5.699 4.589 -21.256 1.00 86.94 117 ASP A N 1
ATOM 916 C CA . ASP A 1 117 ? -4.238 4.522 -21.197 1.00 86.94 117 ASP A CA 1
ATOM 917 C C . ASP A 1 117 ? -3.778 4.464 -19.732 1.00 86.94 117 ASP A C 1
ATOM 919 O O . ASP A 1 117 ? -3.319 5.462 -19.156 1.00 86.94 117 ASP A O 1
ATOM 923 N N . PRO A 1 118 ? -3.963 3.305 -19.079 1.00 93.62 118 PRO A N 1
ATOM 924 C CA . PRO A 1 118 ? -3.632 3.174 -17.678 1.00 93.62 118 PRO A CA 1
ATOM 925 C C . PRO A 1 118 ? -2.120 3.173 -17.469 1.00 93.62 118 PRO A C 1
ATOM 927 O O . PRO A 1 118 ? -1.340 2.582 -18.220 1.00 93.62 118 PRO A O 1
ATOM 930 N N . LEU A 1 119 ? -1.690 3.809 -16.384 1.00 95.19 119 LEU A N 1
ATOM 931 C CA . LEU A 1 119 ? -0.310 3.756 -15.921 1.00 95.19 119 LEU A CA 1
ATOM 932 C C . LEU A 1 119 ? -0.091 2.455 -15.138 1.00 95.19 119 LEU A C 1
ATOM 934 O O . LEU A 1 119 ? -0.325 2.398 -13.933 1.00 95.19 119 LEU A O 1
ATOM 938 N N . GLY A 1 120 ? 0.376 1.420 -15.832 1.00 96.81 120 GLY A N 1
ATOM 939 C CA . GLY A 1 120 ? 0.578 0.072 -15.294 1.00 96.81 120 GLY A CA 1
ATOM 940 C C . GLY A 1 120 ? 1.756 -0.099 -14.332 1.00 96.81 120 GLY A C 1
ATOM 941 O O . GLY A 1 120 ? 2.120 -1.231 -14.047 1.00 96.81 120 GLY A O 1
ATOM 942 N N . THR A 1 121 ? 2.378 0.972 -13.839 1.00 97.69 121 THR A N 1
ATOM 943 C CA . THR A 1 121 ? 3.461 0.879 -12.849 1.00 97.69 121 THR A CA 1
ATOM 944 C C . THR A 1 121 ? 2.884 0.557 -11.468 1.00 97.69 121 THR A C 1
ATOM 946 O O . THR A 1 121 ? 2.297 1.429 -10.810 1.00 97.69 121 THR A O 1
ATOM 949 N N . CYS A 1 122 ? 3.028 -0.699 -11.041 1.00 98.19 122 CYS A N 1
ATOM 950 C CA . CYS A 1 122 ? 2.531 -1.192 -9.751 1.00 98.19 122 CYS A CA 1
ATOM 951 C C . CYS A 1 122 ? 3.495 -0.853 -8.605 1.00 98.19 122 CYS A C 1
ATOM 953 O O . CYS A 1 122 ? 3.050 -0.472 -7.519 1.00 98.19 122 CYS A O 1
ATOM 955 N N . SER A 1 123 ? 4.797 -0.902 -8.881 1.00 98.44 123 SER A N 1
ATOM 956 C CA . SER A 1 123 ? 5.879 -0.545 -7.964 1.00 98.44 123 SER A CA 1
ATOM 957 C C . SER A 1 123 ? 7.053 0.091 -8.718 1.00 98.44 123 SER A C 1
ATOM 959 O O . SER A 1 123 ? 7.208 -0.097 -9.929 1.00 98.44 123 SER A O 1
ATOM 961 N N . ILE A 1 124 ? 7.842 0.892 -8.007 1.00 97.56 124 ILE A N 1
ATOM 962 C CA . ILE A 1 124 ? 9.096 1.499 -8.484 1.00 97.56 124 ILE A CA 1
ATOM 963 C C . ILE A 1 124 ? 10.245 1.029 -7.600 1.00 97.56 124 ILE A C 1
ATOM 965 O O . ILE A 1 124 ? 9.991 0.537 -6.506 1.00 97.56 124 ILE A O 1
ATOM 969 N N . PHE A 1 125 ? 11.479 1.202 -8.044 1.00 96.19 125 PHE A N 1
ATOM 970 C CA . PHE A 1 125 ? 12.638 0.954 -7.197 1.00 96.19 125 PHE A CA 1
ATOM 971 C C . PHE A 1 125 ? 12.993 2.166 -6.326 1.00 96.19 125 PHE A C 1
ATOM 973 O O . PHE A 1 125 ? 12.846 3.317 -6.743 1.00 96.19 125 PHE A O 1
ATOM 980 N N . ASP A 1 126 ? 13.477 1.884 -5.120 1.00 92.69 126 ASP A N 1
ATOM 981 C CA . ASP A 1 126 ? 14.132 2.811 -4.196 1.00 92.69 126 ASP A CA 1
ATOM 982 C C . ASP A 1 126 ? 15.450 2.180 -3.740 1.00 92.69 126 ASP A C 1
ATOM 984 O O . ASP A 1 126 ? 15.472 1.310 -2.869 1.00 92.69 126 ASP A O 1
ATOM 988 N N . GLY A 1 127 ? 16.551 2.510 -4.422 1.00 89.12 127 GLY A N 1
ATOM 989 C CA . GLY A 1 127 ? 17.704 1.606 -4.416 1.00 89.12 127 GLY A CA 1
ATOM 990 C C . GLY A 1 127 ? 17.274 0.235 -4.946 1.00 89.12 127 GLY A C 1
ATOM 991 O O . GLY A 1 127 ? 16.518 0.175 -5.903 1.00 89.12 127 GLY A O 1
ATOM 992 N N . ASP A 1 128 ? 17.689 -0.861 -4.319 1.00 88.25 128 ASP A N 1
ATOM 993 C CA . ASP A 1 128 ? 17.293 -2.209 -4.762 1.00 88.25 128 ASP A CA 1
ATOM 994 C C . ASP A 1 128 ? 15.878 -2.623 -4.308 1.00 88.25 128 ASP A C 1
ATOM 996 O O . ASP A 1 128 ? 15.383 -3.681 -4.706 1.00 88.25 128 ASP A O 1
ATOM 1000 N N . ASP A 1 129 ? 15.218 -1.810 -3.477 1.00 93.25 129 ASP A N 1
ATOM 1001 C CA . ASP A 1 129 ? 13.959 -2.185 -2.842 1.00 93.25 129 ASP A CA 1
ATOM 1002 C C . ASP A 1 129 ? 12.750 -1.820 -3.728 1.00 93.25 129 ASP A C 1
ATOM 1004 O O . ASP A 1 129 ? 12.573 -0.657 -4.106 1.00 93.25 129 ASP A O 1
ATOM 1008 N N . PRO A 1 130 ? 11.862 -2.778 -4.055 1.00 97.00 130 PRO A N 1
ATOM 1009 C CA . PRO A 1 130 ? 10.615 -2.495 -4.758 1.00 97.00 130 PRO A CA 1
ATOM 1010 C C . PRO A 1 130 ? 9.575 -1.840 -3.830 1.00 97.00 130 PRO A C 1
ATOM 1012 O O . PRO A 1 130 ? 9.076 -2.432 -2.872 1.00 97.00 130 PRO A O 1
ATOM 1015 N N . VAL A 1 131 ? 9.172 -0.616 -4.163 1.00 98.00 131 VAL A N 1
ATOM 1016 C CA . VAL A 1 131 ? 8.206 0.199 -3.419 1.00 98.00 131 VAL A CA 1
ATOM 1017 C C . VAL A 1 131 ? 6.856 0.226 -4.128 1.00 98.00 131 VAL A C 1
ATOM 1019 O O . VAL A 1 131 ? 6.731 0.673 -5.271 1.00 98.00 131 VAL A O 1
ATOM 1022 N N . ILE A 1 132 ? 5.803 -0.207 -3.431 1.00 98.50 132 ILE A N 1
ATOM 1023 C CA . ILE A 1 132 ? 4.439 -0.253 -3.969 1.00 98.50 132 ILE A CA 1
ATOM 1024 C C . ILE A 1 132 ? 3.869 1.163 -4.140 1.00 98.50 132 ILE A C 1
ATOM 1026 O O . ILE A 1 132 ? 3.688 1.902 -3.173 1.00 98.50 132 ILE A O 1
ATOM 1030 N N . THR A 1 133 ? 3.477 1.507 -5.370 1.00 97.25 133 THR A N 1
ATOM 1031 C CA . THR A 1 133 ? 2.868 2.809 -5.725 1.00 97.25 133 THR A CA 1
ATOM 1032 C C . THR A 1 133 ? 1.420 2.674 -6.205 1.00 97.25 133 THR A C 1
ATOM 1034 O O . THR A 1 133 ? 0.828 3.608 -6.759 1.00 97.25 133 THR A O 1
ATOM 1037 N N . CYS A 1 134 ? 0.840 1.482 -6.069 1.00 97.31 134 CYS A N 1
ATOM 1038 C CA . CYS A 1 134 ? -0.531 1.172 -6.452 1.00 97.31 134 CYS A CA 1
ATOM 1039 C C . CYS A 1 134 ? -1.228 0.429 -5.301 1.00 97.31 134 CYS A C 1
ATOM 1041 O O . CYS A 1 134 ? -0.815 -0.684 -4.993 1.00 97.31 134 CYS A O 1
ATOM 1043 N N . PRO A 1 135 ? -2.299 0.972 -4.690 1.00 96.50 135 PRO A N 1
ATOM 1044 C CA . PRO A 1 135 ? -3.001 0.299 -3.590 1.00 96.50 135 PRO A CA 1
ATOM 1045 C C . PRO A 1 135 ? -3.546 -1.084 -3.965 1.00 96.50 135 PRO A C 1
ATOM 1047 O O . PRO A 1 135 ? -3.501 -2.012 -3.169 1.00 96.50 135 PRO A O 1
ATOM 1050 N N . VAL A 1 136 ? -3.993 -1.260 -5.213 1.00 97.19 136 VAL A N 1
ATOM 1051 C CA . VAL A 1 136 ? -4.509 -2.544 -5.716 1.00 97.19 136 VAL A CA 1
ATOM 1052 C C . VAL A 1 136 ? -3.448 -3.650 -5.647 1.00 97.19 136 VAL A C 1
ATOM 1054 O O . VAL A 1 136 ? -3.796 -4.806 -5.444 1.00 97.19 136 VAL A O 1
ATOM 1057 N N . ARG A 1 137 ? -2.150 -3.315 -5.706 1.00 98.25 137 ARG A N 1
ATOM 1058 C CA . ARG A 1 137 ? -1.055 -4.288 -5.553 1.00 98.25 137 ARG A CA 1
ATOM 1059 C C . ARG A 1 137 ? -1.086 -5.022 -4.207 1.00 98.25 137 ARG A C 1
ATOM 1061 O O . ARG A 1 137 ? -0.670 -6.177 -4.160 1.00 98.25 137 ARG A O 1
ATOM 1068 N N . PHE A 1 138 ? -1.602 -4.398 -3.144 1.00 98.44 138 PHE A N 1
ATOM 1069 C CA . PHE A 1 138 ? -1.748 -5.030 -1.827 1.00 98.44 138 PHE A CA 1
ATOM 1070 C C . PHE A 1 138 ? -2.837 -6.114 -1.798 1.00 98.44 138 PHE A C 1
ATOM 1072 O O . PHE A 1 138 ? -2.848 -6.952 -0.909 1.00 98.44 138 PHE A O 1
ATOM 1079 N N . ARG A 1 139 ? -3.741 -6.155 -2.784 1.00 97.31 139 ARG A N 1
ATOM 1080 C CA . ARG A 1 139 ? -4.848 -7.127 -2.836 1.00 97.31 139 ARG A CA 1
ATOM 1081 C C . ARG A 1 139 ? -4.431 -8.494 -3.380 1.00 97.31 139 ARG A C 1
ATOM 1083 O O . ARG A 1 139 ? -5.291 -9.327 -3.677 1.00 97.31 139 ARG A O 1
ATOM 1090 N N . GLN A 1 140 ? -3.130 -8.727 -3.554 1.00 97.94 140 GLN A N 1
ATOM 1091 C CA . GLN A 1 140 ? -2.614 -10.014 -3.995 1.00 97.94 140 GLN A CA 1
ATOM 1092 C C . GLN A 1 140 ? -3.103 -11.118 -3.053 1.00 97.94 140 GLN A C 1
ATOM 1094 O O . GLN A 1 140 ? -2.835 -11.074 -1.856 1.00 97.94 140 GLN A O 1
ATOM 1099 N N . ASN A 1 141 ? -3.827 -12.090 -3.615 1.00 96.38 141 ASN A N 1
ATOM 1100 C CA . ASN A 1 141 ? -4.422 -13.223 -2.898 1.00 96.38 141 ASN A CA 1
ATOM 1101 C C . ASN A 1 141 ? -5.297 -12.836 -1.694 1.00 96.38 141 ASN A C 1
ATOM 1103 O O . ASN A 1 141 ? -5.630 -13.703 -0.904 1.00 96.38 141 ASN A O 1
ATOM 1107 N N . TRP A 1 142 ? -5.660 -11.556 -1.554 1.00 97.00 142 TRP A N 1
ATOM 1108 C CA . TRP A 1 142 ? -6.352 -11.016 -0.383 1.00 97.00 142 TRP A CA 1
ATOM 1109 C C . TRP A 1 142 ? -5.670 -11.285 0.968 1.00 97.00 142 TRP A C 1
ATOM 1111 O O . TRP A 1 142 ? -6.328 -11.168 1.994 1.00 97.00 142 TRP A O 1
ATOM 1121 N N . ILE A 1 143 ? -4.348 -11.500 0.998 1.00 97.88 143 ILE A N 1
ATOM 1122 C CA . ILE A 1 143 ? -3.610 -11.756 2.252 1.00 97.88 143 ILE A CA 1
ATOM 1123 C C . ILE A 1 143 ? -3.802 -10.638 3.293 1.00 97.88 143 ILE A C 1
ATOM 1125 O O . ILE A 1 143 ? -3.921 -10.899 4.482 1.00 97.88 143 ILE A O 1
ATOM 1129 N N . ILE A 1 144 ? -3.944 -9.386 2.840 1.00 98.38 144 ILE A N 1
ATOM 1130 C CA . ILE A 1 144 ? -4.243 -8.245 3.718 1.00 98.38 144 ILE A CA 1
ATOM 1131 C C . ILE A 1 144 ? -5.596 -8.358 4.427 1.00 98.38 144 ILE A C 1
ATOM 1133 O O . ILE A 1 144 ? -5.774 -7.781 5.495 1.00 98.38 144 ILE A O 1
ATOM 1137 N N . ALA A 1 145 ? -6.566 -9.041 3.814 1.00 98.12 145 ALA A N 1
ATOM 1138 C CA . ALA A 1 145 ? -7.878 -9.268 4.399 1.00 98.12 145 ALA A CA 1
ATOM 1139 C C . ALA A 1 145 ? -7.804 -10.387 5.440 1.00 98.12 145 ALA A C 1
ATOM 1141 O O . ALA A 1 145 ? -8.389 -10.228 6.506 1.00 98.12 145 ALA A O 1
ATOM 1142 N N . ASP A 1 146 ? -7.041 -11.447 5.169 1.00 97.69 146 ASP A N 1
ATOM 1143 C CA . ASP A 1 146 ? -6.810 -12.536 6.124 1.00 97.69 146 ASP A CA 1
ATOM 1144 C C . ASP A 1 146 ? -6.123 -12.003 7.394 1.00 97.69 146 ASP A C 1
ATOM 1146 O O . ASP A 1 146 ? -6.672 -12.107 8.492 1.00 97.69 146 ASP A O 1
ATOM 1150 N N . ASP A 1 147 ? -4.996 -11.298 7.238 1.00 98.44 147 ASP A N 1
ATOM 1151 C CA . ASP A 1 147 ? -4.238 -10.727 8.362 1.00 98.44 147 ASP A CA 1
ATOM 1152 C C . ASP A 1 147 ? -5.071 -9.707 9.171 1.00 98.44 147 ASP A C 1
ATOM 1154 O O . ASP A 1 147 ? -4.972 -9.610 10.399 1.00 98.44 147 ASP A O 1
ATOM 1158 N N . ALA A 1 148 ? -5.924 -8.931 8.492 1.00 98.56 148 ALA A N 1
ATOM 1159 C CA . ALA A 1 148 ? -6.836 -8.000 9.150 1.00 98.56 148 ALA A CA 1
ATOM 1160 C C . ALA A 1 148 ? -7.970 -8.728 9.894 1.00 98.56 148 ALA A C 1
ATOM 1162 O O . ALA A 1 148 ? -8.299 -8.342 11.020 1.00 98.56 148 ALA A O 1
ATOM 1163 N N . ALA A 1 149 ? -8.555 -9.777 9.306 1.00 98.38 149 ALA A N 1
ATOM 1164 C CA . ALA A 1 149 ? -9.607 -10.577 9.932 1.00 98.38 149 ALA A CA 1
ATOM 1165 C C . ALA A 1 149 ? -9.113 -11.212 11.235 1.00 98.38 149 ALA A C 1
ATOM 1167 O O . ALA A 1 149 ? -9.798 -11.108 12.255 1.00 98.38 149 ALA A O 1
ATOM 1168 N N . ASP A 1 150 ? -7.891 -11.749 11.228 1.00 98.06 150 ASP A N 1
ATOM 1169 C CA . ASP A 1 150 ? -7.228 -12.331 12.399 1.00 98.06 150 ASP A CA 1
ATOM 1170 C C . ASP A 1 150 ? -7.050 -11.330 13.545 1.00 98.06 150 ASP A C 1
ATOM 1172 O O . ASP A 1 150 ? -6.958 -11.704 14.722 1.00 98.06 150 ASP A 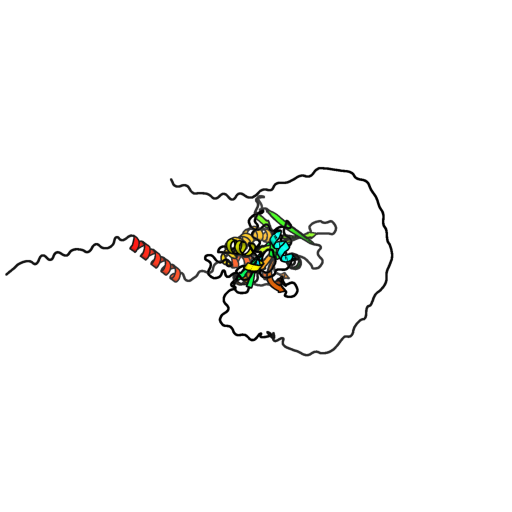O 1
ATOM 1176 N N . PHE A 1 151 ? -6.947 -10.038 13.235 1.00 98.50 151 PHE A N 1
ATOM 1177 C CA . PHE A 1 151 ? -6.912 -8.988 14.246 1.00 98.50 151 PHE A CA 1
ATOM 1178 C C . PHE A 1 151 ? -8.313 -8.573 14.708 1.00 98.50 151 PHE A C 1
ATOM 1180 O O . PHE A 1 151 ? -8.517 -8.314 15.904 1.00 98.50 151 PHE A O 1
ATOM 1187 N N . PHE A 1 152 ? -9.271 -8.486 13.788 1.00 98.44 152 PHE A N 1
ATOM 1188 C CA . PHE A 1 152 ? -10.613 -7.984 14.066 1.00 98.44 152 PHE A CA 1
ATOM 1189 C C . PHE A 1 152 ? -11.466 -8.985 14.837 1.00 98.44 152 PHE A C 1
ATOM 1191 O O . PHE A 1 152 ? -12.115 -8.593 15.810 1.00 98.44 152 PHE A O 1
ATOM 1198 N N . PHE A 1 153 ? -11.425 -10.258 14.453 1.00 97.88 153 PHE A N 1
ATOM 1199 C CA . PHE A 1 153 ? -12.396 -11.259 14.874 1.00 97.88 153 PHE A CA 1
ATOM 1200 C C . PHE A 1 153 ? -11.759 -12.434 15.632 1.00 97.88 153 PHE A C 1
ATOM 1202 O O . PHE A 1 153 ? -10.544 -12.622 15.605 1.00 97.88 153 PHE A O 1
ATOM 1209 N N . PRO A 1 154 ? -12.572 -13.238 16.338 1.00 95.69 154 PRO A N 1
ATOM 1210 C CA . PRO A 1 154 ? -12.154 -14.552 16.820 1.00 95.69 154 PRO A CA 1
ATOM 1211 C C . PRO A 1 154 ? -11.836 -15.516 15.664 1.00 95.69 154 PRO A C 1
ATOM 1213 O O . PRO A 1 154 ? -12.451 -15.430 14.606 1.00 95.69 154 PRO A O 1
ATOM 1216 N N . GLU A 1 155 ? -10.960 -16.493 15.911 1.00 91.62 155 GLU A N 1
ATOM 1217 C CA . GLU A 1 155 ? -10.418 -17.449 14.919 1.00 91.62 155 GLU A CA 1
ATOM 1218 C C . GLU A 1 155 ? -11.479 -18.189 14.078 1.00 91.62 155 GLU A C 1
ATOM 1220 O O . GLU A 1 155 ? -11.254 -18.482 12.911 1.00 91.62 155 GLU A O 1
ATOM 1225 N N . ASN A 1 156 ? -12.664 -18.449 14.638 1.00 93.00 156 ASN A N 1
ATOM 1226 C CA . ASN A 1 156 ? -13.735 -19.200 13.967 1.00 93.00 156 ASN A CA 1
ATOM 1227 C C . ASN A 1 156 ? -14.891 -18.319 13.463 1.00 93.00 156 ASN A C 1
ATOM 1229 O O . ASN A 1 156 ? -15.991 -18.819 13.218 1.00 93.00 156 ASN A O 1
ATOM 1233 N N . ALA A 1 157 ? -14.697 -17.003 13.368 1.00 95.81 157 ALA A N 1
ATOM 1234 C CA . ALA A 1 157 ? -15.732 -16.115 12.857 1.00 95.81 157 ALA A CA 1
ATOM 1235 C C . ALA A 1 157 ? -15.986 -16.365 11.362 1.00 95.81 157 ALA A C 1
ATOM 1237 O O . ALA A 1 157 ? -15.049 -16.443 10.570 1.00 95.81 157 ALA A O 1
ATOM 1238 N N . GLN A 1 158 ? -17.256 -16.419 10.953 1.00 96.81 158 GLN A N 1
ATOM 1239 C CA . GLN A 1 158 ? -17.600 -16.281 9.539 1.00 96.81 158 GLN A CA 1
ATOM 1240 C C . GLN A 1 158 ? -17.506 -14.812 9.154 1.00 96.81 158 GLN A C 1
ATOM 1242 O O . GLN A 1 158 ? -18.122 -13.966 9.806 1.00 96.81 158 GLN A O 1
ATOM 1247 N N . TRP A 1 159 ? -16.739 -14.508 8.111 1.00 97.81 159 TRP A N 1
ATOM 1248 C CA . TRP A 1 159 ? -16.553 -13.142 7.644 1.00 97.81 159 TRP A CA 1
ATOM 1249 C C . TRP A 1 159 ? -16.459 -13.054 6.121 1.00 97.81 159 TRP A C 1
ATOM 1251 O O . TRP A 1 159 ? -16.257 -14.043 5.419 1.00 97.81 159 TRP A O 1
ATOM 1261 N N . THR A 1 160 ? -16.679 -11.849 5.605 1.00 96.94 160 THR A N 1
ATOM 1262 C CA . THR A 1 160 ? -16.476 -11.490 4.197 1.00 96.94 160 THR A CA 1
ATOM 1263 C C . THR A 1 160 ? -15.870 -10.092 4.098 1.00 96.94 160 THR A C 1
ATOM 1265 O O . THR A 1 160 ? -15.855 -9.347 5.082 1.00 96.94 160 THR A O 1
ATOM 1268 N N . SER A 1 161 ? -15.368 -9.726 2.919 1.00 96.00 161 SER A N 1
ATOM 1269 C CA . SER A 1 161 ? -14.808 -8.403 2.644 1.00 96.00 161 SER A CA 1
ATOM 1270 C C . SER A 1 161 ? -15.702 -7.603 1.698 1.00 96.00 161 SER A C 1
ATOM 1272 O O . SER A 1 161 ? -16.234 -8.123 0.719 1.00 96.00 161 SER A O 1
ATOM 1274 N N . LEU A 1 162 ? -15.863 -6.315 1.993 1.00 94.31 162 LEU A N 1
ATOM 1275 C CA . LEU A 1 162 ? -16.583 -5.348 1.172 1.00 94.31 162 LEU A CA 1
ATOM 1276 C C . LEU A 1 162 ? -15.628 -4.212 0.810 1.00 94.31 162 LEU A C 1
ATOM 1278 O O . LEU A 1 162 ? -15.024 -3.603 1.690 1.00 94.31 162 LEU A O 1
ATOM 1282 N N . THR A 1 163 ? -15.480 -3.908 -0.477 1.00 92.00 163 THR A N 1
ATOM 1283 C CA . THR A 1 163 ? -14.563 -2.856 -0.945 1.00 92.00 163 THR A CA 1
ATOM 1284 C C . THR A 1 163 ? -15.280 -1.530 -1.184 1.00 92.00 163 THR A C 1
ATOM 1286 O 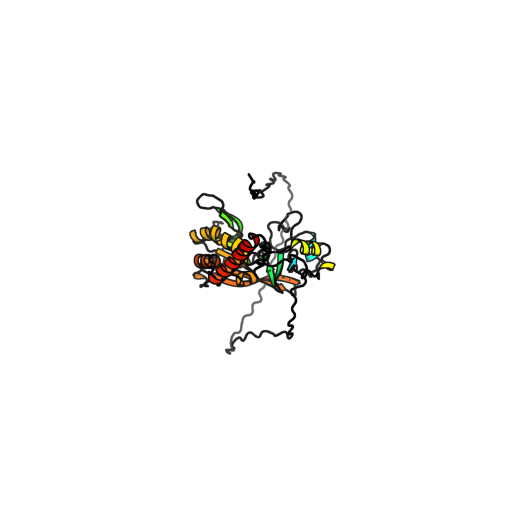O . THR A 1 163 ? -16.415 -1.533 -1.655 1.00 92.00 163 THR A O 1
ATOM 1289 N N . GLU A 1 164 ? -14.588 -0.407 -0.971 1.00 84.69 164 GLU A N 1
ATOM 1290 C CA . GLU A 1 164 ? -15.069 0.956 -1.278 1.00 84.69 164 GLU A CA 1
ATOM 1291 C C . GLU A 1 164 ? -16.377 1.339 -0.549 1.00 84.69 164 GLU A C 1
ATOM 1293 O O . GLU A 1 164 ? -17.290 1.934 -1.129 1.00 84.69 164 GLU A O 1
ATOM 1298 N N . VAL A 1 165 ? -16.476 1.023 0.745 1.00 90.44 165 VAL A N 1
ATOM 1299 C CA . VAL A 1 165 ? -17.687 1.275 1.544 1.00 90.44 165 VAL A CA 1
ATOM 1300 C C . VAL A 1 165 ? -17.759 2.740 1.975 1.00 90.44 165 VAL A C 1
ATOM 1302 O O . VAL A 1 165 ? -16.855 3.252 2.635 1.00 90.44 165 VAL A O 1
ATOM 1305 N N . ARG A 1 166 ? -18.855 3.429 1.637 1.00 93.06 166 ARG A N 1
ATOM 1306 C CA . ARG A 1 166 ? -19.049 4.847 1.974 1.00 93.06 166 ARG A CA 1
ATOM 1307 C C . ARG A 1 166 ? -19.279 5.053 3.471 1.00 93.06 166 ARG A C 1
ATOM 1309 O O . ARG A 1 166 ? -20.237 4.527 4.032 1.00 93.06 166 ARG A O 1
ATOM 1316 N N . LEU A 1 167 ? -18.465 5.911 4.078 1.00 91.50 167 LEU A N 1
ATOM 1317 C CA . LEU A 1 167 ? -18.583 6.343 5.465 1.00 91.50 167 LEU A CA 1
ATOM 1318 C C . LEU A 1 167 ? -19.267 7.714 5.530 1.00 91.50 167 LEU A C 1
ATOM 1320 O O . LEU A 1 167 ? -18.917 8.634 4.787 1.00 91.50 167 LEU A O 1
ATOM 1324 N N . LYS A 1 168 ? -20.249 7.860 6.421 1.00 91.31 168 LYS A N 1
ATOM 1325 C CA . LYS A 1 168 ? -20.946 9.128 6.666 1.00 91.31 168 LYS A CA 1
ATOM 1326 C C . LYS A 1 168 ? -20.657 9.642 8.071 1.00 91.31 168 LYS A C 1
ATOM 1328 O O . LYS A 1 168 ? -20.504 8.854 9.000 1.00 91.31 168 LYS A O 1
ATOM 1333 N N . ASP A 1 169 ? -20.609 10.960 8.213 1.00 90.31 169 ASP A N 1
ATOM 1334 C CA . ASP A 1 169 ? -20.566 11.622 9.511 1.00 90.31 169 ASP A CA 1
ATOM 1335 C C . ASP A 1 169 ? -21.955 11.656 10.179 1.00 90.31 169 ASP A C 1
ATOM 1337 O O . ASP A 1 169 ? -22.968 11.235 9.610 1.00 90.31 169 ASP A O 1
ATOM 1341 N N . LYS A 1 170 ? -22.014 12.205 11.398 1.00 92.06 170 LYS A N 1
ATOM 1342 C CA . LYS A 1 170 ? -23.258 12.336 12.177 1.00 92.06 170 LYS A CA 1
ATOM 1343 C C . LYS A 1 170 ? -24.343 13.196 11.510 1.00 92.06 170 LYS A C 1
ATOM 1345 O O . LYS A 1 170 ? -25.493 13.145 11.930 1.00 92.06 170 LYS A O 1
ATOM 1350 N N . HIS A 1 171 ? -23.990 14.002 10.509 1.00 93.00 171 HIS A N 1
ATOM 1351 C CA . HIS A 1 171 ? -24.905 14.848 9.741 1.00 93.00 171 HIS A CA 1
ATOM 1352 C C . HIS A 1 171 ? -25.270 14.224 8.384 1.00 93.00 171 HIS A C 1
ATOM 1354 O O . HIS A 1 171 ? -25.915 14.870 7.560 1.00 93.00 171 HIS A O 1
ATOM 1360 N N . GLY A 1 172 ? -24.845 12.982 8.129 1.00 89.75 172 GLY A N 1
ATOM 1361 C CA . GLY A 1 172 ? -25.080 12.275 6.876 1.00 89.75 172 GLY A CA 1
ATOM 1362 C C . GLY A 1 172 ? -24.179 12.720 5.718 1.00 89.75 172 GLY A C 1
ATOM 1363 O O . GLY A 1 172 ? -24.365 12.224 4.601 1.00 89.75 172 GLY A O 1
ATOM 1364 N N . LYS A 1 173 ? -23.205 13.613 5.949 1.00 90.88 173 LYS A N 1
ATOM 1365 C CA . LYS A 1 173 ? -22.227 14.027 4.931 1.00 90.88 173 LYS A CA 1
ATOM 1366 C C . LYS A 1 173 ? -21.164 12.948 4.759 1.00 90.88 173 LYS A C 1
ATOM 1368 O O . LYS A 1 173 ? -20.867 12.198 5.682 1.00 90.88 173 LYS A O 1
ATOM 1373 N N . THR A 1 174 ? -20.589 12.853 3.563 1.00 89.44 174 THR A N 1
ATOM 1374 C CA . THR A 1 174 ? -19.537 11.867 3.285 1.00 89.44 174 THR A CA 1
ATOM 1375 C C . THR A 1 174 ? -18.252 12.204 4.045 1.00 89.44 174 THR A C 1
ATOM 1377 O O . THR A 1 174 ? -17.744 13.318 3.936 1.00 89.44 174 THR A O 1
ATOM 1380 N N . ALA A 1 175 ? -17.724 11.231 4.788 1.00 87.62 175 ALA A N 1
ATOM 1381 C CA . ALA A 1 175 ? -16.405 11.277 5.422 1.00 87.62 175 ALA A CA 1
ATOM 1382 C C . ALA A 1 175 ? -15.332 10.557 4.575 1.00 87.62 175 ALA A C 1
ATOM 1384 O O . ALA A 1 175 ? -14.178 10.445 4.983 1.00 87.62 175 ALA A O 1
ATOM 1385 N N . GLY A 1 176 ? -15.715 10.064 3.389 1.00 90.12 176 GLY A N 1
ATOM 1386 C CA . GLY A 1 176 ? -14.879 9.270 2.488 1.00 90.12 176 GLY A CA 1
ATOM 1387 C C . GLY A 1 176 ? -15.374 7.830 2.345 1.00 90.12 176 GLY A C 1
ATOM 1388 O O . GLY A 1 176 ? -16.414 7.461 2.885 1.00 90.12 176 GLY A O 1
ATOM 1389 N N . ASN A 1 177 ? -14.626 7.012 1.605 1.00 92.75 177 ASN A N 1
ATOM 1390 C CA . ASN A 1 177 ? -14.884 5.576 1.471 1.00 92.75 177 ASN A CA 1
ATOM 1391 C C . ASN A 1 177 ? -13.772 4.797 2.162 1.00 92.75 177 ASN A C 1
ATOM 1393 O O . ASN A 1 177 ? -12.610 5.109 1.916 1.00 92.75 177 ASN A O 1
ATOM 1397 N N . ILE A 1 178 ? -14.112 3.798 2.968 1.00 93.88 178 ILE A N 1
ATOM 1398 C CA . ILE A 1 178 ? -13.147 2.845 3.521 1.00 93.88 178 ILE A CA 1
ATOM 1399 C C . ILE A 1 178 ? -12.731 1.882 2.406 1.00 93.88 178 ILE A C 1
ATOM 1401 O O . ILE A 1 178 ? -13.589 1.402 1.658 1.00 93.88 178 ILE A O 1
ATOM 1405 N N . ASP A 1 179 ? -11.429 1.614 2.282 1.00 95.06 179 ASP A N 1
ATOM 1406 C CA . ASP A 1 179 ? -10.899 0.788 1.190 1.00 95.06 179 ASP A CA 1
ATOM 1407 C C . ASP A 1 179 ? -11.443 -0.641 1.246 1.00 95.06 179 ASP A C 1
ATOM 1409 O O . ASP A 1 179 ? -11.965 -1.142 0.244 1.00 95.06 179 ASP A O 1
ATOM 1413 N N . VAL A 1 180 ? -11.350 -1.276 2.418 1.00 97.19 180 VAL A N 1
ATOM 1414 C CA . VAL A 1 180 ? -11.880 -2.612 2.692 1.00 97.19 180 VAL A CA 1
ATOM 1415 C C . VAL A 1 180 ? -12.545 -2.619 4.070 1.00 97.19 180 VAL A C 1
ATOM 1417 O O . VAL A 1 180 ? -11.951 -2.217 5.065 1.00 97.19 180 VAL A O 1
ATOM 1420 N N . VAL A 1 181 ? -13.780 -3.099 4.149 1.00 97.88 181 VAL A N 1
ATOM 1421 C CA . VAL A 1 181 ? -14.469 -3.387 5.411 1.00 97.88 181 VAL A CA 1
ATOM 1422 C C . VAL A 1 181 ? -14.639 -4.890 5.508 1.00 97.88 181 VAL A C 1
ATOM 1424 O O . VAL A 1 181 ? -15.241 -5.503 4.627 1.00 97.88 181 VAL A O 1
ATOM 1427 N N . LEU A 1 182 ? -14.112 -5.480 6.575 1.00 98.38 182 LEU A N 1
ATOM 1428 C CA . LEU A 1 182 ? -14.365 -6.878 6.891 1.00 98.38 182 LEU A CA 1
ATOM 1429 C C . LEU A 1 182 ? -15.564 -6.951 7.816 1.00 98.38 182 LEU A C 1
ATOM 1431 O O . LEU A 1 182 ? -15.644 -6.195 8.784 1.00 98.38 182 LEU A O 1
ATOM 1435 N N . VAL A 1 183 ? -16.493 -7.844 7.504 1.00 98.00 183 VAL A N 1
ATOM 1436 C CA . VAL A 1 183 ? -17.773 -7.966 8.198 1.00 98.00 183 VAL A CA 1
ATOM 1437 C C . VAL A 1 183 ? -17.939 -9.402 8.650 1.00 98.00 183 VAL A C 1
ATOM 1439 O O . VAL A 1 183 ? -17.909 -10.302 7.810 1.00 98.00 183 VAL A O 1
ATOM 1442 N N . SER A 1 184 ? -18.133 -9.610 9.951 1.00 98.12 184 SER A N 1
ATOM 1443 C CA . SER A 1 184 ? -18.527 -10.907 10.491 1.00 98.12 184 SER A CA 1
ATOM 1444 C C . SER A 1 184 ? -20.048 -11.017 10.573 1.00 98.12 184 SER A C 1
ATOM 1446 O O . SER A 1 184 ? -20.742 -10.020 10.806 1.00 98.12 184 SER A O 1
ATOM 1448 N N . TYR A 1 185 ? -20.586 -12.214 10.348 1.00 97.81 185 TYR A N 1
ATOM 1449 C CA . TYR A 1 185 ? -22.032 -12.434 10.276 1.00 97.81 185 TYR A CA 1
ATOM 1450 C C . TYR A 1 185 ? -22.464 -13.774 10.883 1.00 97.81 185 TYR A C 1
ATOM 1452 O O . TYR A 1 185 ? -21.664 -14.697 11.026 1.00 97.81 185 TYR A O 1
ATOM 1460 N N . ASP A 1 186 ? -23.733 -13.855 11.292 1.00 96.06 186 ASP A N 1
ATOM 1461 C CA . ASP A 1 186 ? -24.339 -15.083 11.818 1.00 96.06 186 ASP A CA 1
ATOM 1462 C C . ASP A 1 186 ? -24.745 -16.053 10.693 1.00 96.06 186 ASP A C 1
ATOM 1464 O O . ASP A 1 186 ? -24.722 -15.717 9.511 1.00 96.06 186 ASP A O 1
ATOM 1468 N N . ASN A 1 187 ? -25.209 -17.251 11.053 1.00 95.75 187 ASN A N 1
ATOM 1469 C CA . ASN A 1 187 ? -25.666 -18.262 10.086 1.00 95.75 187 ASN A CA 1
ATOM 1470 C C . ASN A 1 187 ? -26.867 -17.817 9.218 1.00 95.75 187 ASN A C 1
ATOM 1472 O O . ASN A 1 187 ? -27.255 -18.533 8.297 1.00 95.75 187 ASN A O 1
ATOM 1476 N N . HIS A 1 188 ? -27.478 -16.666 9.514 1.00 95.88 188 HIS A N 1
ATOM 1477 C CA . HIS A 1 188 ? -28.575 -16.068 8.753 1.00 95.88 188 HIS A CA 1
ATOM 1478 C C . HIS A 1 188 ? -28.121 -14.859 7.915 1.00 95.88 188 HIS A C 1
ATOM 1480 O O . HIS A 1 188 ? -28.960 -14.186 7.318 1.00 95.88 188 HIS A O 1
ATOM 1486 N N . GLY A 1 189 ? -26.818 -14.564 7.872 1.00 94.50 189 GLY A N 1
ATOM 1487 C CA . GLY A 1 189 ? -26.257 -13.431 7.137 1.00 94.50 189 GLY A CA 1
ATOM 1488 C C . GLY A 1 189 ? -26.443 -12.077 7.828 1.00 94.50 189 GLY A C 1
ATOM 1489 O O . GLY A 1 189 ? -26.282 -11.039 7.185 1.00 94.50 189 GLY A O 1
ATOM 1490 N N . ARG A 1 190 ? -26.789 -12.045 9.122 1.00 96.44 190 ARG A N 1
ATOM 1491 C CA . ARG A 1 190 ? -26.894 -10.792 9.885 1.00 96.44 190 ARG A CA 1
ATOM 1492 C C . ARG A 1 190 ? -25.522 -10.364 10.375 1.00 96.44 190 ARG A C 1
ATOM 1494 O O . ARG A 1 190 ? -24.814 -11.152 10.992 1.00 96.44 190 ARG A O 1
ATOM 1501 N N . VAL A 1 191 ? -25.178 -9.102 10.134 1.00 96.62 191 VAL A N 1
ATOM 1502 C CA . VAL A 1 191 ? -23.911 -8.509 10.578 1.00 96.62 191 VAL A CA 1
ATOM 1503 C C . VAL A 1 191 ? -23.819 -8.522 12.105 1.00 96.62 191 VAL A C 1
ATOM 1505 O O . VAL A 1 191 ? -24.701 -7.993 12.781 1.00 96.62 191 VAL A O 1
ATOM 1508 N N . ILE A 1 192 ? -22.739 -9.105 12.628 1.00 96.62 192 ILE A N 1
ATOM 1509 C CA . ILE A 1 192 ? -22.423 -9.167 14.062 1.00 96.62 192 ILE A CA 1
ATOM 1510 C C . ILE A 1 192 ? -21.412 -8.076 14.417 1.00 96.62 192 ILE A C 1
ATOM 1512 O O . ILE A 1 192 ? -21.617 -7.311 15.360 1.00 96.62 192 ILE A O 1
ATOM 1516 N N . ASP A 1 193 ? -20.317 -8.001 13.663 1.00 97.75 193 ASP A N 1
ATOM 1517 C CA . ASP A 1 193 ? -19.238 -7.050 13.898 1.00 97.75 193 ASP A CA 1
ATOM 1518 C C . ASP A 1 193 ? -18.540 -6.662 12.588 1.00 97.75 193 ASP A C 1
ATOM 1520 O O . ASP A 1 193 ? -18.757 -7.268 11.537 1.00 97.75 193 ASP A O 1
ATOM 1524 N N . PHE A 1 194 ? -17.697 -5.634 12.641 1.00 98.19 194 PHE A N 1
ATOM 1525 C CA . PHE A 1 194 ? -16.863 -5.243 11.515 1.00 98.19 194 PHE A CA 1
ATOM 1526 C C . PHE A 1 194 ? -15.548 -4.607 11.962 1.00 98.19 194 PHE A C 1
ATOM 1528 O O . PHE A 1 194 ? -15.452 -4.001 13.032 1.00 98.19 194 PHE A O 1
ATOM 1535 N N . GLY A 1 195 ? -14.555 -4.687 11.084 1.00 98.31 195 GLY A N 1
ATOM 1536 C CA . GLY A 1 195 ? -13.320 -3.923 11.177 1.00 98.31 195 GLY A CA 1
ATOM 1537 C C . GLY A 1 195 ? -12.999 -3.253 9.847 1.00 98.31 195 GLY A C 1
ATOM 1538 O O . GLY A 1 195 ? -13.458 -3.678 8.783 1.00 98.31 195 GLY A O 1
ATOM 1539 N N . ALA A 1 196 ? -12.241 -2.166 9.911 1.00 98.19 196 ALA A N 1
ATOM 1540 C CA . ALA A 1 196 ? -11.901 -1.359 8.745 1.00 98.19 196 ALA A CA 1
ATOM 1541 C C . ALA A 1 196 ? -10.421 -1.500 8.396 1.00 98.19 196 ALA A C 1
ATOM 1543 O O . ALA A 1 196 ? -9.563 -1.299 9.251 1.00 98.19 196 ALA A O 1
ATOM 1544 N N . LEU A 1 197 ? -10.129 -1.795 7.136 1.00 98.50 197 LEU A N 1
ATOM 1545 C CA . LEU A 1 197 ? -8.787 -1.907 6.586 1.00 98.50 197 LEU A CA 1
ATOM 1546 C C . LEU A 1 197 ? -8.571 -0.803 5.542 1.00 98.50 197 LEU A C 1
ATOM 1548 O O . LEU A 1 197 ? -9.240 -0.757 4.509 1.00 98.50 197 LEU A O 1
ATOM 1552 N N . GLU A 1 198 ? -7.617 0.079 5.820 1.00 97.75 198 GLU A N 1
ATOM 1553 C CA . GLU A 1 198 ? -7.136 1.112 4.897 1.00 97.75 198 GLU A CA 1
ATOM 1554 C C . GLU A 1 198 ? -5.837 0.649 4.230 1.00 97.75 198 GLU A C 1
ATOM 1556 O O . GLU A 1 198 ? -4.986 0.024 4.867 1.00 97.75 198 GLU A O 1
ATOM 1561 N N . ILE A 1 199 ? -5.654 0.961 2.948 1.00 97.81 199 ILE A N 1
ATOM 1562 C CA . ILE A 1 199 ? -4.468 0.569 2.183 1.00 97.81 199 ILE A CA 1
ATOM 1563 C C . ILE A 1 199 ? -3.696 1.822 1.793 1.00 97.81 199 ILE A C 1
ATOM 1565 O O . ILE A 1 199 ? -4.172 2.656 1.021 1.00 97.81 199 ILE A O 1
ATOM 1569 N N . GLN A 1 200 ? -2.446 1.925 2.239 1.00 97.56 200 GLN A N 1
ATOM 1570 C CA . GLN A 1 200 ? -1.618 3.086 1.944 1.00 97.56 200 GLN A CA 1
ATOM 1571 C C . GLN A 1 200 ? -0.390 2.714 1.106 1.00 97.56 200 GLN A C 1
ATOM 1573 O O . GLN A 1 200 ? 0.671 2.357 1.616 1.00 97.56 200 GLN A O 1
ATOM 1578 N N . ALA A 1 201 ? -0.527 2.882 -0.211 1.00 97.25 201 ALA A N 1
ATOM 1579 C CA . ALA A 1 201 ? 0.600 2.861 -1.142 1.00 97.25 201 ALA A CA 1
ATOM 1580 C C . ALA A 1 201 ? 1.375 4.190 -1.138 1.00 97.25 201 ALA A C 1
ATOM 1582 O O . ALA A 1 201 ? 0.891 5.224 -0.662 1.00 97.25 201 ALA A O 1
ATOM 1583 N N . VAL A 1 202 ? 2.575 4.165 -1.713 1.00 97.62 202 VAL A N 1
ATOM 1584 C CA . VAL A 1 202 ? 3.501 5.296 -1.702 1.00 97.62 202 VAL A CA 1
ATOM 1585 C C . VAL A 1 202 ? 3.228 6.251 -2.864 1.00 97.62 202 VAL A C 1
ATOM 1587 O O . VAL A 1 202 ? 3.068 5.849 -4.020 1.00 97.62 202 VAL A O 1
ATOM 1590 N N . TYR A 1 203 ? 3.166 7.540 -2.535 1.00 94.12 203 TYR A N 1
ATOM 1591 C CA . TYR A 1 203 ? 3.209 8.642 -3.488 1.00 94.12 203 TYR A CA 1
ATOM 1592 C C . TYR A 1 203 ? 4.572 8.703 -4.152 1.00 94.12 203 TYR A C 1
ATOM 1594 O O . TYR A 1 203 ? 5.582 8.350 -3.561 1.00 94.12 203 TYR A O 1
ATOM 1602 N N . ILE A 1 204 ? 4.598 9.192 -5.381 1.00 94.50 204 ILE A N 1
ATOM 1603 C CA . ILE A 1 204 ? 5.831 9.396 -6.130 1.00 94.50 204 ILE A CA 1
ATOM 1604 C C . ILE A 1 204 ? 6.032 10.885 -6.378 1.00 94.50 204 ILE A C 1
ATOM 1606 O O . ILE A 1 204 ? 5.069 11.617 -6.619 1.00 94.50 204 ILE A O 1
ATOM 1610 N N . SER A 1 205 ? 7.285 11.318 -6.350 1.00 93.31 205 SER A N 1
ATOM 1611 C CA . SER A 1 205 ? 7.708 12.572 -6.974 1.00 93.31 205 SER A CA 1
ATOM 1612 C C . SER A 1 205 ? 8.416 12.266 -8.296 1.00 93.31 205 SER A C 1
ATOM 1614 O O . SER A 1 205 ? 8.747 11.112 -8.566 1.00 93.31 205 SER A O 1
ATOM 1616 N N . GLY A 1 206 ? 8.614 13.278 -9.143 1.00 92.94 206 GLY A N 1
ATOM 1617 C CA . GLY A 1 206 ? 9.146 13.087 -10.494 1.00 92.94 206 GLY A CA 1
ATOM 1618 C C . GLY A 1 206 ? 8.096 12.571 -11.486 1.00 92.94 206 GLY A C 1
ATOM 1619 O O . GLY A 1 206 ? 6.889 12.719 -11.280 1.00 92.94 206 GLY A O 1
ATOM 1620 N N . ASN A 1 207 ? 8.552 11.988 -12.594 1.00 93.44 207 ASN A N 1
ATOM 1621 C CA . ASN A 1 207 ? 7.710 11.556 -13.704 1.00 93.44 207 ASN A CA 1
ATOM 1622 C C . ASN A 1 207 ? 7.882 10.059 -13.980 1.00 93.44 207 ASN A C 1
ATOM 1624 O O . ASN A 1 207 ? 8.805 9.640 -14.667 1.00 93.44 207 ASN A O 1
ATOM 1628 N N . VAL A 1 208 ? 6.932 9.252 -13.508 1.00 95.38 208 VAL A N 1
ATOM 1629 C CA . VAL A 1 208 ? 6.901 7.805 -13.788 1.00 95.38 208 VAL A CA 1
ATOM 1630 C C . VAL A 1 208 ? 6.313 7.461 -15.161 1.00 95.38 208 VAL A C 1
ATOM 1632 O O . VAL A 1 208 ? 6.517 6.363 -15.670 1.00 95.38 208 VAL A O 1
ATOM 1635 N N . ARG A 1 209 ? 5.560 8.381 -15.779 1.00 95.31 209 ARG A N 1
ATOM 1636 C CA . ARG A 1 209 ? 4.882 8.129 -17.056 1.00 95.31 209 ARG A CA 1
ATOM 1637 C C . ARG A 1 209 ? 5.889 8.002 -18.198 1.00 95.31 209 ARG A C 1
ATOM 1639 O O . ARG A 1 209 ? 5.770 7.059 -18.967 1.00 95.31 209 ARG A O 1
ATOM 1646 N N . ARG A 1 210 ? 6.891 8.882 -18.278 1.00 95.69 210 ARG A N 1
ATOM 1647 C CA . ARG A 1 210 ? 7.932 8.840 -19.321 1.00 95.69 210 ARG A CA 1
ATOM 1648 C C . ARG A 1 210 ? 8.694 7.503 -19.359 1.00 95.69 210 ARG A C 1
ATOM 1650 O O . ARG A 1 210 ? 8.683 6.890 -20.426 1.00 95.69 210 ARG A O 1
ATOM 1657 N N . PRO A 1 211 ? 9.289 7.001 -18.255 1.00 96.44 211 PRO A N 1
ATOM 1658 C CA . PRO A 1 211 ? 9.950 5.695 -18.272 1.00 96.44 211 PRO A CA 1
ATOM 1659 C C . PRO A 1 211 ? 8.970 4.557 -18.570 1.00 96.44 211 PRO A C 1
ATOM 1661 O O . PRO A 1 211 ? 9.305 3.635 -19.305 1.00 96.44 211 PRO A O 1
ATOM 1664 N N . PHE A 1 212 ? 7.735 4.625 -18.058 1.00 97.44 212 PHE A N 1
ATOM 1665 C CA . PHE A 1 212 ? 6.706 3.629 -18.365 1.00 97.44 212 PHE A CA 1
ATOM 1666 C C . PHE A 1 212 ? 6.366 3.578 -19.860 1.00 97.44 212 PHE A C 1
ATOM 1668 O O . PHE A 1 212 ? 6.344 2.501 -20.449 1.00 97.44 212 PHE A O 1
ATOM 1675 N N . GLU A 1 213 ? 6.110 4.724 -20.488 1.00 96.62 213 GLU A N 1
ATOM 1676 C CA . GLU A 1 213 ? 5.813 4.806 -21.920 1.00 96.62 213 GLU A CA 1
ATOM 1677 C C . GLU A 1 213 ? 7.006 4.352 -22.758 1.00 96.62 213 GLU A C 1
ATOM 1679 O O . GLU A 1 213 ? 6.815 3.617 -23.725 1.00 96.62 213 GLU A O 1
ATOM 1684 N N . TRP A 1 214 ? 8.226 4.739 -22.369 1.00 96.75 214 TRP A N 1
ATOM 1685 C CA . TRP A 1 214 ? 9.448 4.279 -23.021 1.00 96.75 214 TRP A CA 1
ATOM 1686 C C . TRP A 1 214 ? 9.561 2.756 -22.974 1.00 96.75 214 TRP A C 1
ATOM 1688 O O . TRP A 1 214 ? 9.659 2.122 -24.024 1.00 96.75 214 TRP A O 1
ATOM 1698 N N . TYR A 1 215 ? 9.452 2.156 -21.788 1.00 97.56 215 TYR A N 1
ATOM 1699 C CA . TYR A 1 215 ? 9.451 0.704 -21.613 1.00 97.56 215 TYR A CA 1
ATOM 1700 C C . TYR A 1 215 ? 8.373 0.029 -22.478 1.00 97.56 215 TYR A C 1
ATOM 1702 O O . TYR A 1 215 ? 8.659 -0.899 -23.234 1.00 97.56 215 TYR A O 1
ATOM 1710 N N . MET A 1 216 ? 7.142 0.549 -22.453 1.00 97.75 216 MET A N 1
ATOM 1711 C CA . MET A 1 216 ? 6.002 -0.024 -23.177 1.00 97.75 216 MET A CA 1
ATOM 1712 C C . MET A 1 216 ? 6.113 0.039 -24.709 1.00 97.75 216 MET A C 1
ATOM 1714 O O . MET A 1 216 ? 5.371 -0.686 -25.369 1.00 97.75 216 MET A O 1
ATOM 1718 N N . ARG A 1 217 ? 7.011 0.853 -25.290 1.00 97.25 217 ARG A N 1
ATOM 1719 C CA . ARG A 1 217 ? 7.263 0.857 -26.749 1.00 97.25 217 ARG A CA 1
ATOM 1720 C C . ARG A 1 217 ? 7.843 -0.465 -27.237 1.00 97.25 217 ARG A C 1
ATOM 1722 O O . ARG A 1 217 ? 7.536 -0.889 -28.345 1.00 97.25 217 ARG A O 1
ATOM 1729 N N . SER A 1 218 ? 8.706 -1.082 -26.434 1.00 96.69 218 SER A N 1
ATOM 1730 C CA . SER A 1 218 ? 9.345 -2.355 -26.759 1.00 96.69 218 SER A CA 1
ATOM 1731 C C . SER A 1 218 ? 9.910 -2.987 -25.480 1.00 96.69 218 SER A C 1
ATOM 1733 O O . SER A 1 218 ? 11.115 -2.866 -25.247 1.00 96.69 218 SER A O 1
ATOM 1735 N N . PRO A 1 219 ? 9.077 -3.659 -24.657 1.00 96.56 219 PRO A N 1
ATOM 1736 C CA . PRO A 1 219 ? 9.488 -4.205 -23.360 1.00 96.56 219 PRO A CA 1
ATOM 1737 C C . PRO A 1 219 ? 10.757 -5.061 -23.401 1.00 96.56 219 PRO A C 1
ATOM 1739 O O . PRO A 1 219 ? 11.593 -4.933 -22.517 1.00 96.56 219 PRO A O 1
ATOM 1742 N N . GLU A 1 220 ? 10.946 -5.872 -24.446 1.00 94.44 220 GLU A N 1
ATOM 1743 C CA . GLU A 1 220 ? 12.143 -6.710 -24.612 1.00 94.44 220 GLU A CA 1
ATOM 1744 C C . GLU A 1 220 ? 13.422 -5.882 -24.813 1.00 94.44 220 GLU A C 1
ATOM 1746 O O . GLU A 1 220 ? 14.427 -6.110 -24.149 1.00 94.44 220 GLU A O 1
ATOM 1751 N N . LYS A 1 221 ? 13.379 -4.881 -25.703 1.00 95.38 221 LYS A N 1
ATOM 1752 C CA . LYS A 1 221 ? 14.534 -4.016 -26.012 1.00 95.38 221 LYS A CA 1
ATOM 1753 C C . LYS A 1 221 ? 14.835 -3.023 -24.891 1.00 95.38 221 LYS A C 1
ATOM 1755 O O . LYS A 1 221 ? 15.985 -2.642 -24.708 1.00 95.38 221 LYS A O 1
ATOM 1760 N N . ASN A 1 222 ? 13.803 -2.605 -24.163 1.00 95.75 222 ASN A N 1
ATOM 1761 C CA . ASN A 1 222 ? 13.885 -1.551 -23.156 1.00 95.75 222 ASN A CA 1
ATOM 1762 C C . ASN A 1 222 ? 13.931 -2.090 -21.719 1.00 95.75 222 ASN A C 1
ATOM 1764 O O . ASN A 1 222 ? 13.925 -1.287 -20.790 1.00 95.75 222 ASN A O 1
ATOM 1768 N N . ALA A 1 223 ? 13.993 -3.413 -21.518 1.00 93.62 223 ALA A N 1
ATOM 1769 C CA . ALA A 1 223 ? 14.057 -4.024 -20.188 1.00 93.62 223 ALA A CA 1
ATOM 1770 C C . ALA A 1 223 ? 15.225 -3.482 -19.354 1.00 93.62 223 ALA A C 1
ATOM 1772 O O . ALA A 1 223 ? 15.068 -3.194 -18.178 1.00 93.62 223 ALA A O 1
ATOM 1773 N N . TRP A 1 224 ? 16.377 -3.263 -19.981 1.00 93.25 224 TRP A N 1
ATOM 1774 C CA . TRP A 1 224 ? 17.587 -2.786 -19.310 1.00 93.25 224 TRP A CA 1
ATOM 1775 C C . TRP A 1 224 ? 17.877 -1.307 -19.603 1.00 93.25 224 TRP A C 1
ATOM 1777 O O . TRP A 1 224 ? 19.033 -0.911 -19.718 1.00 93.25 224 TRP A O 1
ATOM 1787 N N . MET A 1 225 ? 16.829 -0.489 -19.778 1.00 93.06 225 MET A N 1
ATOM 1788 C CA . MET A 1 225 ? 16.977 0.957 -19.993 1.00 93.06 225 MET A CA 1
ATOM 1789 C C . MET A 1 225 ? 17.644 1.653 -18.797 1.00 93.06 225 MET A C 1
ATOM 1791 O O . MET A 1 225 ? 17.331 1.324 -17.653 1.00 93.06 225 MET A O 1
ATOM 1795 N N . ASP A 1 226 ? 18.490 2.651 -19.079 1.00 90.88 226 ASP A N 1
ATOM 1796 C CA . ASP A 1 226 ? 19.065 3.574 -18.091 1.00 90.88 226 ASP A CA 1
ATOM 1797 C C . ASP A 1 226 ? 18.246 4.857 -17.991 1.00 90.88 226 ASP A C 1
ATOM 1799 O O . ASP A 1 226 ? 18.032 5.554 -18.982 1.00 90.88 226 ASP A O 1
ATOM 1803 N N . TRP A 1 227 ? 17.773 5.144 -16.783 1.00 91.50 227 TRP A N 1
ATOM 1804 C CA . TRP A 1 227 ? 16.982 6.317 -16.439 1.00 91.50 227 TRP A CA 1
ATOM 1805 C C . TRP A 1 227 ? 17.614 7.148 -15.312 1.00 91.50 227 TRP A C 1
ATOM 1807 O O . TRP A 1 227 ? 17.000 8.108 -14.841 1.00 91.50 227 TRP A O 1
ATOM 1817 N N . CYS A 1 228 ? 18.821 6.803 -14.846 1.00 82.94 228 CYS A N 1
ATOM 1818 C CA . CYS A 1 228 ? 19.448 7.457 -13.694 1.00 82.94 228 CYS A CA 1
ATOM 1819 C C . CYS A 1 228 ? 19.775 8.936 -13.948 1.00 82.94 228 CYS A C 1
ATOM 1821 O O . CYS A 1 228 ? 19.695 9.741 -13.021 1.00 82.94 228 CYS A O 1
ATOM 1823 N N . SER A 1 229 ? 20.133 9.294 -15.183 1.00 83.69 229 SER A N 1
ATOM 1824 C CA . SER A 1 229 ? 20.499 10.660 -15.584 1.00 83.69 229 SER A CA 1
ATOM 1825 C C . SER A 1 229 ? 19.313 11.511 -16.054 1.00 83.69 229 SER A C 1
ATOM 1827 O O . SER A 1 229 ? 19.473 12.709 -16.290 1.00 83.69 229 SER A O 1
ATOM 1829 N N . GLU A 1 230 ? 18.119 10.927 -16.181 1.00 87.62 230 GLU A N 1
ATOM 1830 C CA . GLU A 1 230 ? 16.943 11.648 -16.662 1.00 87.62 230 GLU A CA 1
ATOM 1831 C C . GLU A 1 230 ? 16.413 12.629 -15.611 1.00 87.62 230 GLU A C 1
ATOM 1833 O O . GLU A 1 230 ? 16.180 12.301 -14.442 1.00 87.62 230 GLU A O 1
ATOM 1838 N N . ILE A 1 231 ? 16.141 13.856 -16.058 1.00 84.94 231 ILE A N 1
ATOM 1839 C CA . ILE A 1 231 ? 15.509 14.883 -15.230 1.00 84.94 231 ILE A CA 1
ATOM 1840 C C . ILE A 1 231 ? 14.136 14.372 -14.772 1.00 84.94 231 ILE A C 1
ATOM 1842 O O . ILE A 1 231 ? 13.345 13.860 -15.569 1.00 84.94 231 ILE A O 1
ATOM 1846 N N . ASN A 1 232 ? 13.820 14.577 -13.490 1.00 88.88 232 ASN A N 1
ATOM 1847 C CA . ASN A 1 232 ? 12.588 14.109 -12.850 1.00 88.88 232 ASN A CA 1
ATOM 1848 C C . ASN A 1 232 ? 12.451 12.575 -12.792 1.00 88.88 232 ASN A C 1
ATOM 1850 O O . ASN A 1 232 ? 11.328 12.072 -12.885 1.00 88.88 232 ASN A O 1
ATOM 1854 N N . ASN A 1 233 ? 13.552 11.835 -12.614 1.00 90.94 233 ASN A N 1
ATOM 1855 C CA . ASN A 1 233 ? 13.510 10.400 -12.311 1.00 90.94 233 ASN A CA 1
ATOM 1856 C C . ASN A 1 233 ? 12.533 10.123 -11.141 1.00 90.94 233 ASN A C 1
ATOM 1858 O O . ASN A 1 233 ? 12.612 10.809 -10.111 1.00 90.94 233 ASN A O 1
ATOM 1862 N N . PRO A 1 234 ? 11.550 9.213 -11.296 1.00 94.38 234 PRO A N 1
ATOM 1863 C CA . PRO A 1 234 ? 10.580 8.952 -10.246 1.00 94.38 234 PRO A CA 1
ATOM 1864 C C . PRO A 1 234 ? 11.243 8.390 -8.992 1.00 94.38 234 PRO A C 1
ATOM 1866 O O . PRO A 1 234 ? 12.076 7.493 -9.056 1.00 94.38 234 PRO A O 1
ATOM 1869 N N . ARG A 1 235 ? 10.808 8.889 -7.837 1.00 94.19 235 ARG A N 1
ATOM 1870 C CA . ARG A 1 235 ? 11.260 8.418 -6.525 1.00 94.19 235 ARG A CA 1
ATOM 1871 C C . ARG A 1 235 ? 10.100 8.387 -5.534 1.00 94.19 235 ARG A C 1
ATOM 1873 O O . ARG A 1 235 ? 9.176 9.205 -5.676 1.00 94.19 235 ARG A O 1
ATOM 1880 N N . PRO A 1 236 ? 10.134 7.506 -4.524 1.00 96.00 236 PRO A N 1
ATOM 1881 C CA . PRO A 1 236 ? 9.163 7.532 -3.441 1.00 96.00 236 PRO A CA 1
ATOM 1882 C C . PRO A 1 236 ? 9.115 8.902 -2.757 1.00 96.00 236 PRO A C 1
ATOM 1884 O O . PRO A 1 236 ? 10.137 9.500 -2.433 1.00 96.00 236 PRO A O 1
ATOM 1887 N N . ASP A 1 237 ? 7.910 9.406 -2.522 1.00 96.38 237 ASP A N 1
ATOM 1888 C CA . ASP A 1 237 ? 7.640 10.591 -1.713 1.00 96.38 237 ASP A CA 1
ATOM 1889 C C . ASP A 1 237 ? 6.940 10.148 -0.423 1.00 96.38 237 ASP A C 1
ATOM 1891 O O . ASP A 1 237 ? 5.718 10.265 -0.256 1.00 96.38 237 ASP A O 1
ATOM 1895 N N . TYR A 1 238 ? 7.726 9.573 0.489 1.00 95.94 238 TYR A N 1
ATOM 1896 C CA . TYR A 1 238 ? 7.239 9.085 1.780 1.00 95.94 238 TYR A CA 1
ATOM 1897 C C . TYR A 1 238 ? 6.622 10.205 2.628 1.00 95.94 238 TYR A C 1
ATOM 1899 O O . TYR A 1 238 ? 5.601 9.996 3.282 1.00 95.94 238 TYR A O 1
ATOM 1907 N N . LEU A 1 239 ? 7.175 11.420 2.562 1.00 92.00 239 LEU A N 1
ATOM 1908 C CA . LEU A 1 239 ? 6.682 12.562 3.330 1.00 92.00 239 LEU A CA 1
ATOM 1909 C C . LEU A 1 239 ? 5.286 13.007 2.874 1.00 92.00 239 LEU A C 1
ATOM 1911 O O . LEU A 1 239 ? 4.403 13.239 3.702 1.00 92.00 239 LEU A O 1
ATOM 1915 N N . SER A 1 240 ? 5.048 13.111 1.563 1.00 93.12 240 SER A N 1
ATOM 1916 C CA . SER A 1 240 ? 3.697 13.367 1.054 1.00 93.12 240 SER A CA 1
ATOM 1917 C C . SER A 1 240 ? 2.770 12.178 1.303 1.00 93.12 240 SER A C 1
ATOM 1919 O O . SER A 1 240 ? 1.593 12.395 1.591 1.00 93.12 240 SER A O 1
ATOM 1921 N N . SER A 1 241 ? 3.276 10.941 1.230 1.00 95.31 241 SER A N 1
ATOM 1922 C CA . SER A 1 241 ? 2.493 9.731 1.534 1.00 95.31 241 SER A CA 1
ATOM 1923 C C . SER A 1 241 ? 1.954 9.753 2.963 1.00 95.31 241 SER A C 1
ATOM 1925 O O . SER A 1 241 ? 0.780 9.459 3.183 1.00 95.31 241 SER A O 1
ATOM 1927 N N . SER A 1 242 ? 2.771 10.163 3.935 1.00 93.69 242 SER A N 1
ATOM 1928 C CA . SER A 1 242 ? 2.341 10.277 5.329 1.00 93.69 242 SER A CA 1
ATOM 1929 C C . SER A 1 242 ? 1.432 11.487 5.545 1.00 93.69 242 SER A C 1
ATOM 1931 O O . SER A 1 242 ? 0.294 11.334 5.987 1.00 93.69 242 SER A O 1
ATOM 1933 N N . ARG A 1 243 ? 1.886 12.693 5.183 1.00 89.75 243 ARG A N 1
ATOM 1934 C CA . ARG A 1 243 ? 1.205 13.948 5.551 1.00 89.75 243 ARG A CA 1
ATOM 1935 C C .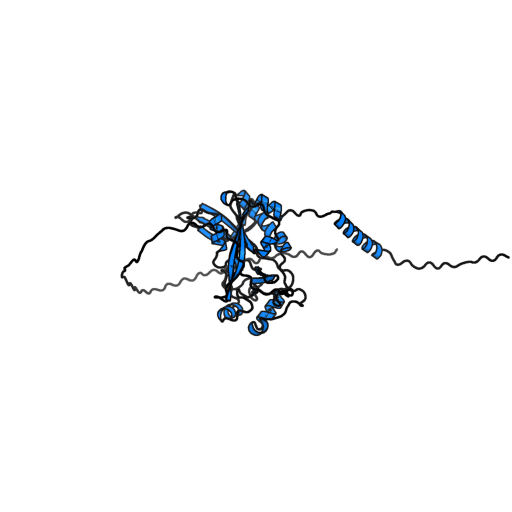 ARG A 1 243 ? -0.036 14.262 4.722 1.00 89.75 243 ARG A C 1
ATOM 1937 O O . ARG A 1 243 ? -0.984 14.833 5.249 1.00 89.75 243 ARG A O 1
ATOM 1944 N N . LYS A 1 244 ? -0.047 13.925 3.429 1.00 90.50 244 LYS A N 1
ATOM 1945 C CA . LYS A 1 244 ? -1.152 14.280 2.513 1.00 90.50 244 LYS A CA 1
ATOM 1946 C C . LYS A 1 244 ? -2.151 13.146 2.310 1.00 90.50 244 LYS A C 1
ATOM 1948 O O . LYS A 1 244 ? -3.182 13.369 1.677 1.00 90.50 244 LYS A O 1
ATOM 1953 N N . ARG A 1 245 ? -1.846 11.932 2.780 1.00 92.31 245 ARG A N 1
ATOM 1954 C CA . ARG A 1 245 ? -2.708 10.757 2.597 1.00 92.31 245 ARG A CA 1
ATOM 1955 C C . ARG A 1 245 ? -2.948 10.031 3.906 1.00 92.31 245 ARG A C 1
ATOM 1957 O O . ARG A 1 245 ? -4.049 10.165 4.425 1.00 92.31 245 ARG A O 1
ATOM 1964 N N . LEU A 1 246 ? -1.942 9.357 4.464 1.00 95.50 246 LEU A N 1
ATOM 1965 C CA . LEU A 1 246 ? -2.125 8.517 5.650 1.00 95.50 246 LEU A CA 1
ATOM 1966 C C . LEU A 1 246 ? -2.759 9.293 6.815 1.00 95.50 246 LEU A C 1
ATOM 1968 O O . LEU A 1 246 ? -3.822 8.914 7.297 1.00 95.50 246 LEU A O 1
ATOM 1972 N N . ALA A 1 247 ? -2.152 10.409 7.226 1.00 94.38 247 ALA A N 1
ATOM 1973 C CA . ALA A 1 247 ? -2.629 11.200 8.359 1.00 94.38 247 ALA A CA 1
ATOM 1974 C C . ALA A 1 247 ? -4.071 11.722 8.166 1.00 94.38 247 ALA A C 1
ATOM 1976 O O . ALA A 1 247 ? -4.887 11.502 9.062 1.00 94.38 247 ALA A O 1
ATOM 1977 N N . PRO A 1 248 ? -4.445 12.327 7.018 1.00 92.94 248 PRO A N 1
ATOM 1978 C CA . PRO A 1 248 ? -5.841 12.663 6.738 1.00 92.94 248 PRO A CA 1
ATOM 1979 C C . PRO A 1 248 ? -6.809 11.473 6.809 1.00 92.94 248 PRO A C 1
ATOM 1981 O O . PRO A 1 248 ? -7.879 11.613 7.398 1.00 92.94 248 PRO A O 1
ATOM 1984 N N . GLN A 1 249 ? -6.456 10.306 6.250 1.00 92.50 249 GLN A N 1
ATOM 1985 C CA . GLN A 1 249 ? -7.334 9.126 6.306 1.00 92.50 249 GLN A CA 1
ATOM 1986 C C . GLN A 1 249 ? -7.574 8.681 7.754 1.00 92.50 249 GLN A C 1
ATOM 1988 O O . GLN A 1 249 ? -8.720 8.461 8.155 1.00 92.50 249 GLN A O 1
ATOM 1993 N N . LEU A 1 250 ? -6.509 8.621 8.560 1.00 94.38 250 LEU A N 1
ATOM 1994 C CA . LEU A 1 250 ? -6.601 8.280 9.978 1.00 94.38 250 LEU A CA 1
ATOM 1995 C C . LEU A 1 250 ? -7.426 9.305 10.760 1.00 94.38 250 LEU A C 1
ATOM 1997 O O . LEU A 1 250 ? -8.262 8.923 11.572 1.00 94.38 250 LEU A O 1
ATOM 2001 N N . LEU A 1 251 ? -7.238 10.597 10.495 1.00 92.56 251 LEU A N 1
ATOM 2002 C CA . LEU A 1 251 ? -7.954 11.659 11.194 1.00 92.56 251 LEU A CA 1
ATOM 2003 C C . LEU A 1 251 ? -9.462 11.620 10.909 1.00 92.56 251 LEU A C 1
ATOM 2005 O O . LEU A 1 251 ? -10.262 11.624 11.843 1.00 92.56 251 LEU A O 1
ATOM 2009 N N . TYR A 1 252 ? -9.860 11.571 9.634 1.00 90.75 252 TYR A N 1
ATOM 2010 C CA . TYR A 1 252 ? -11.271 11.698 9.255 1.00 90.75 252 TYR A CA 1
ATOM 2011 C C . TYR A 1 252 ? -12.050 10.389 9.386 1.00 90.75 252 TYR A C 1
ATOM 2013 O O . TYR A 1 252 ? -13.134 10.378 9.967 1.00 90.75 252 TYR A O 1
ATOM 2021 N N . LYS A 1 253 ? -11.513 9.278 8.870 1.00 92.94 253 LYS A N 1
ATOM 2022 C CA . LYS A 1 253 ? -12.197 7.979 8.930 1.00 92.94 253 LYS A CA 1
ATOM 2023 C C . LYS A 1 253 ? -11.900 7.261 10.237 1.00 92.94 253 LYS A C 1
ATOM 2025 O O . LYS A 1 253 ? -12.819 6.789 10.904 1.00 92.94 253 LYS A O 1
ATOM 2030 N N . GLY A 1 254 ? -10.623 7.219 10.619 1.00 92.81 254 GLY A N 1
ATOM 2031 C CA . GLY A 1 254 ? -10.181 6.562 11.847 1.00 92.81 254 GLY A CA 1
ATOM 2032 C C . GLY A 1 254 ? -10.815 7.174 13.095 1.00 92.81 254 GLY A C 1
ATOM 2033 O O . GLY A 1 254 ? -11.217 6.434 13.985 1.00 92.81 254 GLY A O 1
ATOM 2034 N N . GLY A 1 255 ? -11.027 8.495 13.124 1.00 93.25 255 GLY A N 1
ATOM 2035 C CA . GLY A 1 255 ? -11.735 9.159 14.223 1.00 93.25 255 GLY A CA 1
ATOM 2036 C C . GLY A 1 255 ? -13.168 8.647 14.425 1.00 93.25 255 GLY A C 1
ATOM 2037 O O . GLY A 1 255 ? -13.584 8.404 15.557 1.00 93.25 255 GLY A O 1
ATOM 2038 N N . ILE A 1 256 ? -13.912 8.415 13.337 1.00 95.19 256 ILE A N 1
ATOM 2039 C CA . ILE A 1 256 ? -15.274 7.854 13.395 1.00 95.19 256 ILE A CA 1
ATOM 2040 C C . ILE A 1 256 ? -15.233 6.396 13.870 1.00 95.19 256 ILE A C 1
ATOM 2042 O O . ILE A 1 256 ? -15.983 6.015 14.768 1.00 95.19 256 ILE A O 1
ATOM 2046 N N . LEU A 1 257 ? -14.328 5.590 13.309 1.00 96.19 257 LEU A N 1
ATOM 2047 C CA . LEU A 1 257 ? -14.166 4.178 13.675 1.00 96.19 257 LEU A CA 1
ATOM 2048 C C . LEU A 1 257 ? -13.781 4.009 15.151 1.00 96.19 257 LEU A C 1
ATOM 2050 O O . LEU A 1 257 ? -14.346 3.165 15.849 1.00 96.19 257 LEU A O 1
ATOM 2054 N N . ASN A 1 258 ? -12.879 4.857 15.647 1.00 96.12 258 ASN A N 1
ATOM 2055 C CA . ASN A 1 258 ? -12.474 4.870 17.047 1.00 96.12 258 ASN A CA 1
ATOM 2056 C C . ASN A 1 258 ? -13.628 5.283 17.970 1.00 96.12 258 ASN A C 1
ATOM 2058 O O . ASN A 1 258 ? -13.838 4.644 19.001 1.00 96.12 258 ASN A O 1
ATOM 2062 N N . ALA A 1 259 ? -14.438 6.273 17.576 1.00 95.88 259 ALA A N 1
ATOM 2063 C CA . ALA A 1 259 ? -15.637 6.659 18.323 1.00 95.88 259 ALA A CA 1
ATOM 2064 C C . ALA A 1 259 ? -16.660 5.510 18.425 1.00 95.88 259 ALA A C 1
ATOM 2066 O O . ALA A 1 259 ? -17.313 5.351 19.457 1.00 95.88 259 ALA A O 1
ATOM 2067 N N . TRP A 1 260 ? -16.760 4.665 17.394 1.00 96.62 260 TRP A N 1
ATOM 2068 C CA . TRP A 1 260 ? -17.566 3.436 17.409 1.00 96.62 260 TRP A CA 1
ATOM 2069 C C . TRP A 1 260 ? -16.899 2.253 18.117 1.00 96.62 260 TRP A C 1
ATOM 2071 O O . TRP A 1 260 ? -17.492 1.176 18.189 1.00 96.62 260 TRP A O 1
ATOM 2081 N N . ARG A 1 261 ? -15.685 2.444 18.650 1.00 97.25 261 ARG A N 1
ATOM 2082 C CA . ARG A 1 261 ? -14.865 1.407 19.294 1.00 97.25 261 ARG A CA 1
ATOM 2083 C C . ARG A 1 261 ? -14.622 0.205 18.381 1.00 97.25 261 ARG A C 1
ATOM 2085 O O . ARG A 1 261 ? -14.610 -0.936 18.839 1.00 97.25 261 ARG A O 1
ATOM 2092 N N . LYS A 1 262 ? -14.461 0.459 17.083 1.00 97.75 262 LYS A N 1
ATOM 2093 C CA . LYS A 1 262 ? -14.156 -0.573 16.095 1.00 97.75 262 LYS A CA 1
ATOM 2094 C C . LYS A 1 262 ? -12.663 -0.650 15.855 1.00 97.75 262 LYS A C 1
ATOM 2096 O O . LYS A 1 262 ? -11.982 0.373 15.787 1.00 97.75 262 LYS A O 1
ATOM 2101 N N . LYS A 1 263 ? -12.172 -1.883 15.731 1.00 98.19 263 LYS A N 1
ATOM 2102 C CA . LYS A 1 263 ? -10.786 -2.137 15.355 1.00 98.19 263 LYS A CA 1
ATOM 2103 C C . LYS A 1 263 ? -10.551 -1.686 13.918 1.00 98.19 263 LYS A C 1
ATOM 2105 O O . LYS A 1 263 ? -11.431 -1.788 13.060 1.00 98.19 263 LYS A O 1
ATOM 2110 N N . SER A 1 264 ? -9.345 -1.203 13.666 1.00 98.31 264 SER A N 1
ATOM 2111 C CA . SER A 1 264 ? -8.912 -0.795 12.335 1.00 98.31 264 SER A CA 1
ATOM 2112 C C . SER A 1 264 ? -7.521 -1.324 12.019 1.00 98.31 264 SER A C 1
ATOM 2114 O O . SER A 1 264 ? -6.746 -1.647 12.917 1.00 98.31 264 SER A O 1
ATOM 2116 N N . ALA A 1 265 ? -7.208 -1.452 10.739 1.00 98.69 265 ALA A N 1
ATOM 2117 C CA . ALA A 1 265 ? -5.901 -1.863 10.271 1.00 98.69 265 ALA A CA 1
ATOM 2118 C C . ALA A 1 265 ? -5.440 -0.985 9.107 1.00 98.69 265 ALA A C 1
ATOM 2120 O O . ALA A 1 265 ? -6.257 -0.457 8.350 1.00 98.69 265 ALA A O 1
ATOM 2121 N N . VAL A 1 266 ? -4.126 -0.843 8.962 1.00 98.62 266 VAL A N 1
ATOM 2122 C CA . VAL A 1 266 ? -3.495 -0.169 7.825 1.00 98.62 266 VAL A CA 1
ATOM 2123 C C . VAL A 1 266 ? -2.530 -1.136 7.152 1.00 98.62 266 VAL A C 1
ATOM 2125 O O . VAL A 1 266 ? -1.554 -1.546 7.777 1.00 98.62 266 VAL A O 1
ATOM 2128 N N . ALA A 1 267 ? -2.768 -1.469 5.883 1.00 98.75 267 ALA A N 1
ATOM 2129 C CA . ALA A 1 267 ? -1.805 -2.188 5.050 1.00 98.75 267 ALA A CA 1
ATOM 2130 C C . ALA A 1 267 ? -0.803 -1.204 4.433 1.00 98.75 267 ALA A C 1
ATOM 2132 O O . ALA A 1 267 ? -1.188 -0.252 3.744 1.00 98.75 267 ALA A O 1
ATOM 2133 N N . ILE A 1 268 ? 0.485 -1.430 4.689 1.00 98.62 268 ILE A N 1
ATOM 2134 C CA . ILE A 1 268 ? 1.570 -0.509 4.340 1.00 98.62 268 ILE A CA 1
ATOM 2135 C C . ILE A 1 268 ? 2.840 -1.275 3.951 1.00 98.62 268 ILE A C 1
ATOM 2137 O O . ILE A 1 268 ? 3.094 -2.372 4.437 1.00 98.62 268 ILE A O 1
ATOM 2141 N N . GLY A 1 269 ? 3.651 -0.708 3.056 1.00 98.38 269 GLY A N 1
ATOM 2142 C CA . GLY A 1 269 ? 4.954 -1.283 2.706 1.00 98.38 269 GLY A CA 1
ATOM 2143 C C . GLY A 1 269 ? 6.007 -1.014 3.786 1.00 98.38 269 GLY A C 1
ATOM 2144 O O . GLY A 1 269 ? 6.022 0.080 4.358 1.00 98.38 269 GLY A O 1
ATOM 2145 N N . SER A 1 270 ? 6.920 -1.958 4.030 1.00 97.56 270 SER A N 1
ATOM 2146 C CA . SER A 1 270 ? 7.949 -1.834 5.076 1.00 97.56 270 SER A CA 1
ATOM 2147 C C . SER A 1 270 ? 8.825 -0.589 4.916 1.00 97.56 270 SER A C 1
ATOM 2149 O O . SER A 1 270 ? 9.074 0.117 5.894 1.00 97.56 270 SER A O 1
ATOM 2151 N N . GLY A 1 271 ? 9.224 -0.266 3.679 1.00 96.00 271 GLY A N 1
ATOM 2152 C CA . GLY A 1 271 ? 10.000 0.933 3.359 1.00 96.00 271 GLY A CA 1
ATOM 2153 C C . GLY A 1 271 ? 9.301 2.205 3.815 1.00 96.00 271 GLY A C 1
ATOM 2154 O O . GLY A 1 271 ? 9.909 3.037 4.480 1.00 96.00 271 GLY A O 1
ATOM 2155 N N . PHE A 1 272 ? 7.994 2.309 3.565 1.00 97.75 272 PHE A N 1
ATOM 2156 C CA . PHE A 1 272 ? 7.219 3.459 4.008 1.00 97.75 272 PHE A CA 1
ATOM 2157 C C . PHE A 1 272 ? 7.009 3.459 5.528 1.00 97.75 272 PHE A C 1
ATOM 2159 O O . PHE A 1 272 ? 7.198 4.496 6.164 1.00 97.75 272 PHE A O 1
ATOM 2166 N N . PHE A 1 273 ? 6.699 2.308 6.129 1.00 97.81 273 PHE A N 1
ATOM 2167 C CA . PHE A 1 273 ? 6.519 2.195 7.578 1.00 97.81 273 PHE A CA 1
ATOM 2168 C C . PHE A 1 273 ? 7.765 2.644 8.359 1.00 97.81 273 PHE A C 1
ATOM 2170 O O . PHE A 1 273 ? 7.636 3.386 9.328 1.00 97.81 273 PHE A O 1
ATOM 2177 N N . ARG A 1 274 ? 8.974 2.294 7.890 1.00 96.06 274 ARG A N 1
ATOM 2178 C CA . ARG A 1 274 ? 10.248 2.732 8.497 1.00 96.06 274 ARG A CA 1
ATOM 2179 C C . ARG A 1 274 ? 10.442 4.251 8.519 1.00 96.06 274 ARG A C 1
ATOM 2181 O O . ARG A 1 274 ? 11.226 4.737 9.325 1.00 96.06 274 ARG A O 1
ATOM 2188 N N . THR A 1 275 ? 9.762 4.993 7.646 1.00 94.88 275 THR A N 1
ATOM 2189 C CA . THR A 1 275 ? 9.831 6.466 7.626 1.00 94.88 275 THR A CA 1
ATOM 2190 C C . THR A 1 275 ? 8.865 7.135 8.600 1.00 94.88 275 THR A C 1
ATOM 2192 O O . THR A 1 275 ? 8.968 8.342 8.826 1.00 94.88 275 THR A O 1
ATOM 2195 N N . LEU A 1 276 ? 7.904 6.386 9.151 1.00 95.31 276 LEU A N 1
ATOM 2196 C CA . LEU A 1 276 ? 6.994 6.919 10.155 1.00 95.31 276 LEU A CA 1
ATOM 2197 C C . LEU A 1 276 ? 7.750 7.138 11.475 1.00 95.31 276 LEU A C 1
ATOM 2199 O O . LEU A 1 276 ? 8.694 6.401 11.775 1.00 95.31 276 LEU A O 1
ATOM 2203 N N . PRO A 1 277 ? 7.335 8.117 12.300 1.00 93.25 277 PRO A N 1
ATOM 2204 C CA . PRO A 1 277 ? 7.863 8.236 13.650 1.00 93.25 277 PRO A CA 1
ATOM 2205 C C . PRO A 1 277 ? 7.614 6.944 14.434 1.00 93.25 277 PRO A C 1
ATOM 2207 O O . PRO A 1 277 ? 6.638 6.230 14.189 1.00 93.25 277 PRO A O 1
ATOM 2210 N N . ARG A 1 278 ? 8.488 6.642 15.397 1.00 94.00 278 ARG A N 1
ATOM 2211 C CA . ARG A 1 278 ? 8.399 5.408 16.182 1.00 94.00 278 ARG A CA 1
ATOM 2212 C C . ARG A 1 278 ? 7.062 5.341 16.925 1.00 94.00 278 ARG A C 1
ATOM 2214 O O . ARG A 1 278 ? 6.808 6.130 17.830 1.00 94.00 278 ARG A O 1
ATOM 2221 N N . LEU A 1 279 ? 6.236 4.368 16.558 1.00 95.88 279 LEU A N 1
ATOM 2222 C CA . LEU A 1 279 ? 4.938 4.143 17.184 1.00 95.88 279 LEU A CA 1
ATOM 2223 C C . LEU A 1 279 ? 5.089 3.310 18.462 1.00 95.88 279 LEU A C 1
ATOM 2225 O O . LEU A 1 279 ? 5.878 2.364 18.516 1.00 95.88 279 LEU A O 1
ATOM 2229 N N . GLU A 1 280 ? 4.314 3.659 19.485 1.00 96.25 280 GLU A N 1
ATOM 2230 C CA . GLU A 1 280 ? 4.209 2.886 20.720 1.00 96.25 280 GLU A CA 1
ATOM 2231 C C . GLU A 1 280 ? 3.497 1.558 20.443 1.00 96.25 280 GLU A C 1
ATOM 2233 O O . GLU A 1 280 ? 2.317 1.536 20.082 1.00 96.25 280 GLU A O 1
ATOM 2238 N N . GLN A 1 281 ? 4.222 0.453 20.615 1.00 98.00 281 GLN A N 1
ATOM 2239 C CA . GLN A 1 281 ? 3.684 -0.886 20.414 1.00 98.00 281 GLN A CA 1
ATOM 2240 C C . GLN A 1 281 ? 3.087 -1.434 21.707 1.00 98.00 281 GLN A C 1
ATOM 2242 O O . GLN A 1 281 ? 3.675 -1.300 22.780 1.00 98.00 281 GLN A O 1
ATOM 2247 N N . ILE A 1 282 ? 1.943 -2.101 21.592 1.00 98.50 282 ILE A N 1
ATOM 2248 C CA . ILE A 1 282 ? 1.235 -2.726 22.713 1.00 98.50 282 ILE A CA 1
ATOM 2249 C C . ILE A 1 282 ? 0.798 -4.154 22.353 1.00 98.50 282 ILE A C 1
ATOM 2251 O O . ILE A 1 282 ? 0.768 -4.506 21.177 1.00 98.50 282 ILE A O 1
ATOM 2255 N N . PRO A 1 283 ? 0.434 -5.010 23.323 1.00 98.38 283 PRO A N 1
ATOM 2256 C CA . PRO A 1 283 ? -0.057 -6.353 23.016 1.00 98.38 283 PRO A CA 1
ATOM 2257 C C . PRO A 1 283 ? -1.336 -6.349 22.158 1.00 98.38 283 PRO A C 1
ATOM 2259 O O . PRO A 1 283 ? -2.238 -5.543 22.396 1.00 98.38 283 PRO A O 1
ATOM 2262 N N . LYS A 1 284 ? -1.469 -7.324 21.241 1.00 97.94 284 LYS A N 1
ATOM 2263 C CA . LYS A 1 284 ? -2.622 -7.498 20.323 1.00 97.94 284 LYS A CA 1
ATOM 2264 C C . LYS A 1 284 ? -3.988 -7.327 21.001 1.00 97.94 284 LYS A C 1
ATOM 2266 O O . LYS A 1 284 ? -4.865 -6.660 20.466 1.00 97.94 284 LYS A O 1
ATOM 2271 N N . HIS A 1 285 ? -4.174 -7.914 22.184 1.00 96.69 285 HIS A N 1
ATOM 2272 C CA . HIS A 1 285 ? -5.454 -7.891 22.904 1.00 96.69 285 HIS A CA 1
ATOM 2273 C C . HIS A 1 285 ? -5.831 -6.512 23.476 1.00 96.69 285 HIS A C 1
ATOM 2275 O O . HIS A 1 285 ? -6.986 -6.303 23.833 1.00 96.69 285 HIS A O 1
ATOM 2281 N N . GLN A 1 286 ? -4.881 -5.577 23.571 1.00 97.69 286 GLN A N 1
ATOM 2282 C CA . GLN A 1 286 ? -5.109 -4.211 24.060 1.00 97.69 286 GLN A CA 1
ATOM 2283 C C . GLN A 1 286 ? -5.244 -3.191 22.922 1.00 97.69 286 GLN A C 1
ATOM 2285 O O . GLN A 1 286 ? -5.550 -2.026 23.184 1.00 97.69 286 GLN A O 1
ATOM 2290 N N . ALA A 1 287 ? -4.966 -3.611 21.686 1.00 98.31 287 ALA A N 1
ATOM 2291 C CA . ALA A 1 287 ? -4.902 -2.742 20.525 1.00 98.31 287 ALA A CA 1
ATOM 2292 C C . ALA A 1 287 ? -6.263 -2.571 19.847 1.00 98.31 287 ALA A C 1
ATOM 2294 O O . ALA A 1 287 ? -7.045 -3.514 19.710 1.00 98.31 287 ALA A O 1
ATOM 2295 N N . ASP A 1 288 ? -6.508 -1.352 19.375 1.00 98.06 288 ASP A N 1
ATOM 2296 C CA . ASP A 1 288 ? -7.625 -0.980 18.502 1.00 98.06 288 ASP A CA 1
ATOM 2297 C C . ASP A 1 288 ? -7.152 -0.665 17.066 1.00 98.06 288 ASP A C 1
ATOM 2299 O O . ASP A 1 288 ? -7.975 -0.494 16.163 1.00 98.06 288 ASP A O 1
ATOM 2303 N N . MET A 1 289 ? -5.833 -0.657 16.834 1.00 98.44 289 MET A N 1
ATOM 2304 C CA . MET A 1 289 ? -5.221 -0.463 15.526 1.00 98.44 289 MET A CA 1
ATOM 2305 C C . MET A 1 289 ? -4.064 -1.439 15.276 1.00 98.44 289 MET A C 1
ATOM 2307 O O . MET A 1 289 ? -3.171 -1.578 16.116 1.00 98.44 289 MET A O 1
ATOM 2311 N N . ALA A 1 290 ? -4.045 -2.052 14.091 1.00 98.75 290 ALA A N 1
ATOM 2312 C CA . ALA A 1 290 ? -2.929 -2.855 13.592 1.00 98.75 290 ALA A CA 1
ATOM 2313 C C . ALA A 1 290 ? -2.290 -2.225 12.343 1.00 98.75 290 ALA A C 1
ATOM 2315 O O . ALA A 1 290 ? -2.973 -1.710 11.461 1.00 98.75 290 ALA A O 1
ATOM 2316 N N . TRP A 1 291 ? -0.971 -2.299 12.247 1.00 98.75 291 TRP A N 1
ATOM 2317 C CA . TRP A 1 291 ? -0.198 -1.930 11.069 1.00 98.75 291 TRP A CA 1
ATOM 2318 C C . TRP A 1 291 ? 0.297 -3.217 10.431 1.00 98.75 291 TRP A C 1
ATOM 2320 O O . TRP A 1 291 ? 1.149 -3.899 10.997 1.00 98.75 291 TRP A O 1
ATOM 2330 N N . LEU A 1 292 ? -0.279 -3.558 9.286 1.00 98.81 292 LEU A N 1
ATOM 2331 C CA . LEU A 1 292 ? 0.052 -4.749 8.521 1.00 98.81 292 LEU A CA 1
ATOM 2332 C C . LEU A 1 292 ? 1.171 -4.366 7.549 1.00 98.81 292 LEU A C 1
ATOM 2334 O O . LEU A 1 292 ? 0.939 -3.644 6.571 1.00 98.81 292 LEU A O 1
ATOM 2338 N N . VAL A 1 293 ? 2.398 -4.763 7.874 1.00 98.75 293 VAL A N 1
ATOM 2339 C CA . VAL A 1 293 ? 3.608 -4.322 7.178 1.00 98.75 293 VAL A CA 1
ATOM 2340 C C . VAL A 1 293 ? 4.025 -5.385 6.172 1.00 98.75 293 VAL A C 1
ATOM 2342 O O . VAL A 1 293 ? 4.301 -6.521 6.546 1.00 98.75 293 VAL A O 1
ATOM 2345 N N . TYR A 1 294 ? 4.108 -5.009 4.896 1.00 98.75 294 TYR A N 1
ATOM 2346 C CA . TYR A 1 294 ? 4.390 -5.936 3.799 1.00 98.75 294 TYR A CA 1
ATOM 2347 C C . TYR A 1 294 ? 5.667 -5.608 3.036 1.00 98.75 294 TYR A C 1
ATOM 2349 O O . TYR A 1 294 ? 6.039 -4.442 2.880 1.00 98.75 294 TYR A O 1
ATOM 2357 N N . ASP A 1 295 ? 6.258 -6.656 2.471 1.00 98.25 295 ASP A N 1
ATOM 2358 C CA . ASP A 1 295 ? 7.347 -6.596 1.504 1.00 98.25 295 ASP A CA 1
ATOM 2359 C C . ASP A 1 295 ? 6.964 -7.268 0.186 1.00 98.25 295 ASP A C 1
ATOM 2361 O O . ASP A 1 295 ? 6.143 -8.189 0.138 1.00 98.25 295 ASP A O 1
ATOM 2365 N N . LEU A 1 296 ? 7.598 -6.814 -0.894 1.00 98.31 296 LEU A N 1
ATOM 2366 C CA . LEU A 1 296 ? 7.604 -7.507 -2.176 1.00 98.31 296 LEU A CA 1
ATOM 2367 C C . LEU A 1 296 ? 8.867 -8.362 -2.258 1.00 98.31 296 LEU A C 1
ATOM 2369 O O . LEU A 1 296 ? 9.966 -7.856 -2.467 1.00 98.31 296 LEU A O 1
ATOM 2373 N N . VAL A 1 297 ? 8.704 -9.673 -2.107 1.00 97.69 297 VAL A N 1
ATOM 2374 C CA . VAL A 1 297 ? 9.814 -10.630 -2.142 1.00 97.69 297 VAL A CA 1
ATOM 2375 C C . VAL A 1 297 ? 9.840 -11.311 -3.501 1.00 97.69 297 VAL A C 1
ATOM 2377 O O . VAL A 1 297 ? 8.856 -11.935 -3.896 1.00 97.69 297 VAL A O 1
ATOM 2380 N N . TYR A 1 298 ? 10.957 -11.190 -4.217 1.00 97.00 298 TYR A N 1
ATOM 2381 C CA . TYR A 1 298 ? 11.124 -11.846 -5.512 1.00 97.00 298 TYR A CA 1
ATOM 2382 C C . TYR A 1 298 ? 11.115 -13.368 -5.344 1.00 97.00 298 TYR A C 1
ATOM 2384 O O . TYR A 1 298 ? 11.880 -13.919 -4.550 1.00 97.00 298 TYR A O 1
ATOM 2392 N N . ASP A 1 299 ? 10.251 -14.047 -6.091 1.00 96.19 299 ASP A N 1
ATOM 2393 C CA . ASP A 1 299 ? 10.205 -15.500 -6.164 1.00 96.19 299 ASP A CA 1
ATOM 2394 C C . ASP A 1 299 ? 10.823 -15.964 -7.484 1.00 96.19 299 ASP A C 1
ATOM 2396 O O . ASP A 1 299 ? 10.229 -15.820 -8.552 1.00 96.19 299 ASP A O 1
ATOM 2400 N N . GLY A 1 300 ? 12.020 -16.548 -7.404 1.00 92.50 300 GLY A N 1
ATOM 2401 C CA . GLY A 1 300 ? 12.749 -17.034 -8.576 1.00 92.50 300 GLY A CA 1
ATOM 2402 C C . GLY A 1 300 ? 12.056 -18.182 -9.313 1.00 92.50 300 GLY A C 1
ATOM 2403 O O . GLY A 1 300 ? 12.321 -18.373 -10.495 1.00 92.50 300 GLY A O 1
ATOM 2404 N N . SER A 1 301 ? 11.148 -18.919 -8.660 1.00 92.19 301 SER A N 1
ATOM 2405 C CA . SER A 1 301 ? 10.427 -20.023 -9.305 1.00 92.19 301 SER A CA 1
ATOM 2406 C C . SER A 1 301 ? 9.333 -19.527 -10.253 1.00 92.19 301 SER A C 1
ATOM 2408 O O . SER A 1 301 ? 9.196 -20.031 -11.365 1.00 92.19 301 SER A O 1
ATOM 2410 N N . SER A 1 302 ? 8.592 -18.496 -9.842 1.00 91.56 302 SER A N 1
ATOM 2411 C CA . SER A 1 302 ? 7.542 -17.865 -10.647 1.00 91.56 302 SER A CA 1
ATOM 2412 C C . SER A 1 302 ? 8.022 -16.623 -11.410 1.00 91.56 302 SER A C 1
ATOM 2414 O O . SER A 1 302 ? 7.289 -16.094 -12.245 1.00 91.56 302 SER A O 1
ATOM 2416 N N . SER A 1 303 ? 9.258 -16.174 -11.158 1.00 94.75 303 SER A N 1
ATOM 2417 C CA . SER A 1 303 ? 9.862 -14.958 -11.723 1.00 94.75 303 SER A CA 1
ATOM 2418 C C . SER A 1 303 ? 8.994 -13.707 -11.526 1.00 94.75 303 SER A C 1
ATOM 2420 O O . SER A 1 303 ? 8.880 -12.857 -12.413 1.00 94.75 303 SER A O 1
ATOM 2422 N N . VAL A 1 304 ? 8.326 -13.604 -10.375 1.00 97.19 304 VAL A N 1
ATOM 2423 C CA . VAL A 1 304 ? 7.490 -12.456 -9.995 1.00 97.19 304 VAL A CA 1
ATOM 2424 C C . VAL A 1 304 ? 7.693 -12.093 -8.526 1.00 97.19 304 VAL A C 1
ATOM 2426 O O . VAL A 1 304 ? 8.145 -12.907 -7.722 1.00 97.19 304 VAL A O 1
ATOM 2429 N N . TYR A 1 305 ? 7.338 -10.864 -8.153 1.00 98.25 305 TYR A N 1
ATOM 2430 C CA . TYR A 1 305 ? 7.306 -10.463 -6.750 1.00 98.25 305 TYR A CA 1
ATOM 2431 C C . TYR A 1 305 ? 6.049 -10.994 -6.058 1.00 98.25 305 TYR A C 1
ATOM 2433 O O . TYR A 1 305 ? 4.933 -10.858 -6.563 1.00 98.25 305 TYR A O 1
ATOM 2441 N N . GLN A 1 306 ? 6.227 -11.548 -4.864 1.00 98.19 306 GLN A N 1
ATOM 2442 C CA . GLN A 1 306 ? 5.158 -12.011 -3.987 1.00 98.19 306 GLN A CA 1
ATOM 2443 C C . GLN A 1 306 ? 5.021 -11.046 -2.810 1.00 98.19 306 GLN A C 1
ATOM 2445 O O . GLN A 1 306 ? 6.011 -10.722 -2.153 1.00 98.19 306 GLN A O 1
ATOM 2450 N N . LEU A 1 307 ? 3.799 -10.597 -2.536 1.00 98.50 307 LEU A N 1
ATOM 2451 C CA . LEU A 1 307 ? 3.493 -9.828 -1.336 1.00 98.50 307 LEU A CA 1
ATOM 2452 C C . LEU A 1 307 ? 3.584 -10.748 -0.116 1.00 98.50 307 LEU A C 1
ATOM 2454 O O . LEU A 1 307 ? 2.904 -11.772 -0.070 1.00 98.50 307 LEU A O 1
ATOM 2458 N N . LYS A 1 308 ? 4.416 -10.390 0.860 1.00 98.25 308 LYS A N 1
ATOM 2459 C CA . LYS A 1 308 ? 4.583 -11.151 2.102 1.00 98.25 308 LYS A CA 1
ATOM 2460 C C . LYS A 1 308 ? 4.415 -10.243 3.307 1.00 98.25 308 LYS A C 1
ATOM 2462 O O . LYS A 1 308 ? 4.969 -9.145 3.319 1.00 98.25 308 LYS A O 1
ATOM 2467 N N . CYS A 1 309 ? 3.657 -10.704 4.301 1.00 98.38 309 CYS A N 1
ATOM 2468 C CA . CYS A 1 309 ? 3.590 -10.036 5.595 1.00 98.38 309 CYS A CA 1
ATOM 2469 C C . CYS A 1 309 ? 4.969 -10.136 6.257 1.00 98.38 309 CYS A C 1
ATOM 2471 O O . CYS A 1 309 ? 5.475 -11.235 6.484 1.00 98.38 309 CYS A O 1
ATOM 2473 N N . ALA A 1 310 ? 5.586 -8.987 6.505 1.00 98.00 310 ALA A N 1
ATOM 2474 C CA . ALA A 1 310 ? 6.889 -8.870 7.142 1.00 98.00 310 ALA A CA 1
ATOM 2475 C C . ALA A 1 310 ? 6.748 -8.702 8.659 1.00 98.00 310 ALA A C 1
ATOM 2477 O O . ALA A 1 310 ? 7.523 -9.285 9.413 1.00 98.00 310 ALA A O 1
ATOM 2478 N N . ASP A 1 311 ? 5.757 -7.920 9.096 1.00 98.31 311 ASP A N 1
ATOM 2479 C CA . ASP A 1 311 ? 5.485 -7.663 10.510 1.00 98.31 311 ASP A CA 1
ATOM 2480 C C . ASP A 1 311 ? 4.033 -7.202 10.721 1.00 98.31 311 ASP A C 1
ATOM 2482 O O . ASP A 1 311 ? 3.397 -6.667 9.807 1.00 98.31 311 ASP A O 1
ATOM 2486 N N . ILE A 1 312 ? 3.523 -7.369 11.942 1.00 98.62 312 ILE A N 1
ATOM 2487 C CA . ILE A 1 312 ? 2.248 -6.797 12.380 1.00 98.62 312 ILE A CA 1
ATOM 2488 C C . ILE A 1 312 ? 2.478 -6.019 13.669 1.00 98.62 312 ILE A C 1
ATOM 2490 O O . ILE A 1 312 ? 2.705 -6.592 14.736 1.00 98.62 312 ILE A O 1
ATOM 2494 N N . VAL A 1 313 ? 2.341 -4.698 13.581 1.00 98.69 313 VAL A N 1
ATOM 2495 C CA . VAL A 1 313 ? 2.547 -3.803 14.720 1.00 98.69 313 VAL A CA 1
ATOM 2496 C C . VAL A 1 313 ? 1.207 -3.374 15.307 1.00 98.69 313 VAL A C 1
ATOM 2498 O O . VAL A 1 313 ? 0.366 -2.796 14.624 1.00 98.69 313 VAL A O 1
ATOM 2501 N N . TYR A 1 314 ? 1.009 -3.618 16.598 1.00 98.81 314 TYR A N 1
ATOM 2502 C CA . TYR A 1 314 ? -0.229 -3.299 17.309 1.00 98.81 314 TYR A CA 1
ATOM 2503 C C . TYR A 1 314 ? -0.080 -2.012 18.122 1.00 98.81 314 TYR A C 1
ATOM 2505 O O . TYR A 1 314 ? 0.881 -1.852 18.872 1.00 98.81 314 TYR A O 1
ATOM 2513 N N . THR A 1 315 ? -1.034 -1.091 17.989 1.00 98.62 315 THR A N 1
ATOM 2514 C CA . THR A 1 315 ? -0.977 0.247 18.603 1.00 98.62 315 THR A CA 1
ATOM 2515 C C . THR A 1 315 ? -2.339 0.670 19.156 1.00 98.62 315 THR A C 1
ATOM 2517 O O . THR A 1 315 ? -3.368 0.060 18.849 1.00 98.62 315 THR A O 1
ATOM 2520 N N . ARG A 1 316 ? -2.353 1.742 19.960 1.00 98.31 316 ARG A N 1
ATOM 2521 C CA . ARG A 1 316 ? -3.581 2.507 20.227 1.00 98.31 316 ARG A CA 1
ATOM 2522 C C . ARG A 1 316 ? -3.758 3.581 19.158 1.00 98.31 316 ARG A C 1
ATOM 2524 O O . ARG A 1 316 ? -2.831 4.357 18.928 1.00 98.31 316 ARG A O 1
ATOM 2531 N N . PHE A 1 317 ? -4.958 3.707 18.604 1.00 97.56 317 PHE A N 1
ATOM 2532 C CA . PHE A 1 317 ? -5.315 4.663 17.558 1.00 97.56 317 PHE A CA 1
ATOM 2533 C C . PHE A 1 317 ? -4.913 6.096 17.923 1.00 97.56 317 PHE A C 1
ATOM 2535 O O . PHE A 1 317 ? -4.207 6.755 17.166 1.00 97.56 317 PHE A O 1
ATOM 2542 N N . ASN A 1 318 ? -5.302 6.563 19.113 1.00 95.56 318 ASN A N 1
ATOM 2543 C CA . ASN A 1 318 ? -5.016 7.933 19.549 1.00 95.56 318 ASN A CA 1
ATOM 2544 C C . ASN A 1 318 ? -3.512 8.193 19.739 1.00 95.56 318 ASN A C 1
ATOM 2546 O O . ASN A 1 318 ? -3.039 9.279 19.402 1.00 95.56 318 ASN A O 1
ATOM 2550 N N . SER A 1 319 ? -2.764 7.200 20.239 1.00 96.19 319 SER A N 1
ATOM 2551 C CA . SER A 1 319 ? -1.303 7.291 20.386 1.00 96.19 319 SER A CA 1
ATOM 2552 C C . SER A 1 319 ? -0.646 7.385 19.005 1.00 96.19 319 SER A C 1
ATOM 2554 O O . SER A 1 319 ? 0.082 8.338 18.727 1.00 96.19 319 SER A O 1
ATOM 2556 N N . ALA A 1 320 ? -1.006 6.483 18.085 1.00 96.06 320 ALA A N 1
ATOM 2557 C CA . ALA A 1 320 ? -0.469 6.470 16.728 1.00 96.06 320 ALA A CA 1
ATOM 2558 C C . ALA A 1 320 ? -0.810 7.748 15.940 1.00 96.06 320 ALA A C 1
ATOM 2560 O O . ALA A 1 320 ? 0.078 8.357 15.342 1.00 96.06 320 ALA A O 1
ATOM 2561 N N . LEU A 1 321 ? -2.067 8.205 15.981 1.00 95.06 321 LEU A N 1
ATOM 2562 C CA . LEU A 1 321 ? -2.499 9.428 15.301 1.00 95.06 321 LEU A CA 1
ATOM 2563 C C . LEU A 1 321 ? -1.755 10.657 15.834 1.00 95.06 321 LEU A C 1
ATOM 2565 O O . LEU A 1 321 ? -1.236 11.444 15.041 1.00 95.06 321 LEU A O 1
ATOM 2569 N N . SER A 1 322 ? -1.672 10.814 17.160 1.00 92.94 322 SER A N 1
ATOM 2570 C CA . SER A 1 322 ? -0.931 11.913 17.793 1.00 92.94 322 SER A CA 1
ATOM 2571 C C . SER A 1 322 ? 0.531 11.920 17.341 1.00 92.94 322 SER A C 1
ATOM 2573 O O . SER A 1 322 ? 1.049 12.965 16.959 1.00 92.94 322 SER A O 1
ATOM 2575 N N . THR A 1 323 ? 1.184 10.761 17.342 1.00 93.44 323 THR A N 1
ATOM 2576 C CA . THR A 1 323 ? 2.593 10.618 16.956 1.00 93.44 323 THR A CA 1
ATOM 2577 C C . THR A 1 323 ? 2.835 10.909 15.472 1.00 93.44 323 THR A C 1
ATOM 2579 O O . THR A 1 323 ? 3.807 11.571 15.133 1.00 93.44 323 THR A O 1
ATOM 2582 N N . ILE A 1 324 ? 1.939 10.487 14.574 1.00 92.56 324 ILE A N 1
ATOM 2583 C CA . ILE A 1 324 ? 2.086 10.715 13.123 1.00 92.56 324 ILE A CA 1
ATOM 2584 C C . ILE A 1 324 ? 1.801 12.173 12.733 1.00 92.56 324 ILE A C 1
ATOM 2586 O O . ILE A 1 324 ? 2.365 12.683 11.764 1.00 92.56 324 ILE A O 1
ATOM 2590 N N . THR A 1 325 ? 0.897 12.842 13.451 1.00 88.75 325 THR A N 1
ATOM 2591 C CA . THR A 1 325 ? 0.450 14.206 13.116 1.00 88.75 325 THR A CA 1
ATOM 2592 C C . THR A 1 325 ? 1.288 15.304 13.765 1.00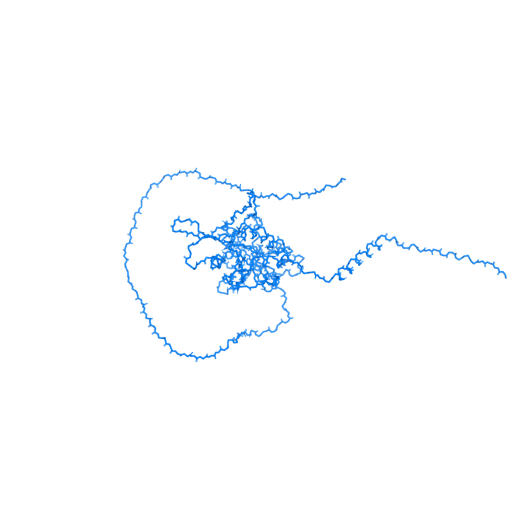 88.75 325 THR A C 1
ATOM 2594 O O . THR A 1 325 ? 1.309 16.427 13.257 1.00 88.75 325 THR A O 1
ATOM 2597 N N . LYS A 1 326 ? 2.008 15.006 14.851 1.00 85.94 326 LYS A N 1
ATOM 2598 C CA . LYS A 1 326 ? 2.910 15.959 15.505 1.00 85.94 326 LYS A CA 1
ATOM 2599 C C . LYS A 1 326 ? 4.256 16.005 14.785 1.00 85.94 326 LYS A C 1
ATOM 2601 O O . LYS A 1 326 ? 4.849 14.979 14.479 1.00 85.94 326 LYS A O 1
ATOM 2606 N N . SER A 1 327 ? 4.742 17.215 14.521 1.00 77.62 327 SER A N 1
ATOM 2607 C CA . SER A 1 327 ? 6.135 17.442 14.126 1.00 77.62 327 SER A CA 1
ATOM 2608 C C . SER A 1 327 ? 6.907 17.916 15.348 1.00 77.62 327 SER A C 1
ATOM 2610 O O . SER A 1 327 ? 6.429 18.796 16.064 1.00 77.62 327 SER A O 1
ATOM 2612 N N . GLU A 1 328 ? 8.079 17.341 15.588 1.00 75.25 328 GLU A N 1
ATOM 2613 C CA . GLU A 1 328 ? 8.973 17.833 16.631 1.00 75.25 328 GLU A CA 1
ATOM 2614 C C . GLU A 1 328 ? 9.617 19.146 16.165 1.00 75.25 328 GLU A C 1
ATOM 2616 O O . GLU A 1 328 ? 10.065 19.234 15.014 1.00 75.25 328 GLU A O 1
ATOM 2621 N N . PRO A 1 329 ? 9.620 20.195 17.004 1.00 80.12 329 PRO A N 1
ATOM 2622 C CA . PRO A 1 329 ? 10.258 21.450 16.645 1.00 80.12 329 PRO A CA 1
ATOM 2623 C C . PRO A 1 329 ? 11.774 21.251 16.536 1.00 80.12 329 PRO A C 1
ATOM 2625 O O . PRO A 1 329 ? 12.399 20.659 17.414 1.00 80.12 329 PRO A O 1
ATOM 2628 N N . GLY A 1 330 ? 12.364 21.763 15.455 1.00 83.00 330 GLY A N 1
ATOM 2629 C CA . GLY A 1 330 ? 13.815 21.922 15.360 1.00 83.00 330 GLY A CA 1
ATOM 2630 C C . GLY A 1 330 ? 14.305 23.121 16.176 1.00 83.00 330 GLY A C 1
ATOM 2631 O O . GLY A 1 330 ? 13.508 23.876 16.733 1.00 83.00 330 GLY A O 1
ATOM 2632 N N . ASP A 1 331 ? 15.621 23.327 16.206 1.00 90.81 331 ASP A N 1
ATOM 2633 C CA . ASP A 1 331 ? 16.211 24.519 16.822 1.00 90.81 331 ASP A CA 1
ATOM 2634 C C . ASP A 1 331 ? 15.762 25.794 16.089 1.00 90.81 331 ASP A C 1
ATOM 2636 O O . ASP A 1 331 ? 15.997 25.963 14.887 1.00 90.81 331 ASP A O 1
ATOM 2640 N N . VAL A 1 332 ? 15.130 26.703 16.834 1.00 93.81 332 VAL A N 1
ATOM 2641 C CA . VAL A 1 332 ? 14.626 27.979 16.319 1.00 93.81 332 VAL A CA 1
ATOM 2642 C C . VAL A 1 332 ? 15.751 28.859 15.781 1.00 93.81 332 VAL A C 1
ATOM 2644 O O . VAL A 1 332 ? 15.537 29.568 14.801 1.00 93.81 332 VAL A O 1
ATOM 2647 N N . ASN A 1 333 ? 16.964 28.770 16.334 1.00 95.38 333 ASN A N 1
ATOM 2648 C CA . ASN A 1 333 ? 18.087 29.609 15.909 1.00 95.38 333 ASN A CA 1
ATOM 2649 C C . ASN A 1 333 ? 18.509 29.314 14.469 1.00 95.38 333 ASN A C 1
ATOM 2651 O O . ASN A 1 333 ? 18.800 30.229 13.702 1.00 95.38 333 ASN A O 1
ATOM 2655 N N . ARG A 1 334 ? 18.452 28.043 14.055 1.00 91.19 334 ARG A N 1
ATOM 2656 C CA . ARG A 1 334 ? 18.705 27.661 12.661 1.00 91.19 334 ARG A CA 1
ATOM 2657 C C . ARG A 1 334 ? 17.666 28.259 11.715 1.00 91.19 334 ARG A C 1
ATOM 2659 O O . ARG A 1 334 ? 17.999 28.621 10.592 1.00 91.19 334 ARG A O 1
ATOM 2666 N N . PHE A 1 335 ? 16.413 28.353 12.156 1.00 93.62 335 PHE A N 1
ATOM 2667 C CA . PHE A 1 335 ? 15.370 28.996 11.366 1.00 93.62 335 PHE A CA 1
ATOM 2668 C C . PHE A 1 335 ? 15.552 30.517 11.319 1.00 93.62 335 PHE A C 1
ATOM 2670 O O . PHE A 1 335 ? 15.403 31.098 10.249 1.00 93.62 335 PHE A O 1
ATOM 2677 N N . LEU A 1 336 ? 15.942 31.146 12.433 1.00 95.19 336 LEU A N 1
ATOM 2678 C CA . LEU A 1 336 ? 16.269 32.574 12.480 1.00 95.19 336 LEU A CA 1
ATOM 2679 C C . LEU A 1 336 ? 17.418 32.934 11.530 1.00 95.19 336 LEU A C 1
ATOM 2681 O O . LEU A 1 336 ? 17.303 33.931 10.830 1.00 95.19 336 LEU A O 1
ATOM 2685 N N . ALA A 1 337 ? 18.462 32.106 11.435 1.00 93.69 337 ALA A N 1
ATOM 2686 C CA . ALA A 1 337 ? 19.552 32.320 10.479 1.00 93.69 337 ALA A CA 1
ATOM 2687 C C . ALA A 1 337 ? 19.045 32.349 9.024 1.00 93.69 337 ALA A C 1
ATOM 2689 O O . ALA A 1 337 ? 19.315 33.296 8.300 1.00 93.69 337 ALA A O 1
ATOM 2690 N N . ILE A 1 338 ? 18.196 31.388 8.634 1.00 92.94 338 ILE A N 1
ATOM 2691 C CA . ILE A 1 338 ? 17.575 31.365 7.294 1.00 92.94 338 ILE A CA 1
ATOM 2692 C C . ILE A 1 338 ? 16.721 32.618 7.048 1.00 92.94 338 ILE A C 1
ATOM 2694 O O . ILE A 1 338 ? 16.627 33.097 5.918 1.00 92.94 338 ILE A O 1
ATOM 2698 N N . LEU A 1 339 ? 16.034 33.120 8.079 1.00 94.94 339 LEU A N 1
ATOM 2699 C CA . LEU A 1 339 ? 15.248 34.347 7.964 1.00 94.94 339 LEU A CA 1
ATOM 2700 C C . LEU A 1 339 ? 16.136 35.576 7.781 1.00 94.94 339 LEU A C 1
ATOM 2702 O O . LEU A 1 339 ? 15.759 36.442 6.999 1.00 94.94 339 LEU A O 1
ATOM 2706 N N . GLN A 1 340 ? 17.273 35.637 8.477 1.00 95.12 340 GLN A N 1
ATOM 2707 C CA . GLN A 1 340 ? 18.235 36.725 8.340 1.00 95.12 340 GLN A CA 1
ATOM 2708 C C . GLN A 1 340 ? 18.826 36.743 6.929 1.00 95.12 340 GLN A C 1
ATOM 2710 O O . GLN A 1 340 ? 18.711 37.766 6.267 1.00 95.12 340 GLN A O 1
ATOM 2715 N N . ASP A 1 341 ? 19.289 35.597 6.419 1.00 93.19 341 ASP A N 1
ATOM 2716 C CA . ASP A 1 341 ? 19.833 35.487 5.057 1.00 93.19 341 ASP A CA 1
ATOM 2717 C C . ASP A 1 341 ? 18.825 35.996 4.008 1.00 93.19 341 ASP A C 1
ATOM 2719 O O . ASP A 1 341 ? 19.141 36.818 3.152 1.00 93.19 341 ASP A O 1
ATOM 2723 N N . LYS A 1 342 ? 17.558 35.572 4.116 1.00 92.00 342 LYS A N 1
ATOM 2724 C CA . LYS A 1 342 ? 16.486 36.017 3.208 1.00 92.00 342 LYS A CA 1
ATOM 2725 C C . LYS A 1 342 ? 16.114 37.487 3.362 1.00 92.00 342 LYS A C 1
ATOM 2727 O O . LYS A 1 342 ? 15.584 38.088 2.425 1.00 92.00 342 LYS A O 1
ATOM 2732 N N . LEU A 1 343 ? 16.253 38.031 4.567 1.00 93.12 343 LEU A N 1
ATOM 2733 C CA . LEU A 1 343 ? 15.993 39.439 4.824 1.00 93.12 343 LEU A CA 1
ATOM 2734 C C . LEU A 1 343 ? 17.101 40.288 4.204 1.00 93.12 343 LEU A C 1
ATOM 2736 O O . LEU A 1 343 ? 16.779 41.263 3.532 1.00 93.12 343 LEU A O 1
ATOM 2740 N N . ASP A 1 344 ? 18.356 39.878 4.374 1.00 93.25 344 ASP A N 1
ATOM 2741 C CA . ASP A 1 344 ? 19.531 40.551 3.827 1.00 93.25 344 ASP A CA 1
ATOM 2742 C C . ASP A 1 344 ? 19.485 40.564 2.292 1.00 93.25 344 ASP A C 1
ATOM 2744 O O . ASP A 1 344 ? 19.522 41.647 1.714 1.00 93.25 344 ASP A O 1
ATOM 2748 N N . GLU A 1 345 ? 19.229 39.419 1.635 1.00 90.25 345 GLU A N 1
ATOM 2749 C CA . GLU A 1 345 ? 19.023 39.336 0.171 1.00 90.25 345 GLU A CA 1
ATOM 2750 C C . GLU A 1 345 ? 17.977 40.352 -0.316 1.00 90.25 345 GLU A C 1
ATOM 2752 O O . GLU A 1 345 ? 18.177 41.089 -1.281 1.00 90.25 345 GLU A O 1
ATOM 2757 N N . LYS A 1 346 ? 16.845 40.435 0.390 1.00 88.50 346 LYS A N 1
ATOM 2758 C CA . LYS A 1 346 ? 15.755 41.338 0.021 1.00 88.50 346 LYS A CA 1
ATOM 2759 C C . LYS A 1 346 ? 16.110 42.807 0.250 1.00 88.50 346 LYS A C 1
ATOM 2761 O O . LYS A 1 346 ? 15.598 43.670 -0.463 1.00 88.50 346 LYS A O 1
ATOM 2766 N N . LEU A 1 347 ? 16.900 43.120 1.272 1.00 87.25 347 LEU A N 1
ATOM 2767 C CA . LEU A 1 347 ? 17.338 44.487 1.544 1.00 87.25 347 LEU A CA 1
ATOM 2768 C C . LEU A 1 347 ? 18.420 44.927 0.550 1.00 87.25 347 LEU A C 1
ATOM 2770 O O . LEU A 1 347 ? 18.375 46.069 0.099 1.00 87.25 347 LEU A O 1
ATOM 2774 N N . GLU A 1 348 ? 19.313 44.026 0.138 1.00 84.06 348 GLU A N 1
ATOM 2775 C CA . GLU A 1 348 ? 20.309 44.267 -0.912 1.00 84.06 348 GLU A CA 1
ATOM 2776 C C . GLU A 1 348 ? 19.662 44.467 -2.293 1.00 84.06 348 GLU A C 1
ATOM 2778 O O . GLU A 1 348 ? 20.008 45.417 -2.990 1.00 84.06 348 GLU A O 1
ATOM 2783 N N . GLU A 1 349 ? 18.655 43.666 -2.665 1.00 73.06 349 GLU A N 1
ATOM 2784 C CA . GLU A 1 349 ? 17.908 43.830 -3.929 1.00 73.06 349 GLU A CA 1
ATOM 2785 C C . GLU A 1 349 ? 17.129 45.158 -4.025 1.00 73.06 349 GLU A C 1
ATOM 2787 O O . GLU A 1 349 ? 16.843 45.631 -5.127 1.00 73.06 349 GLU A O 1
ATOM 2792 N N . ASN A 1 350 ? 16.761 45.762 -2.888 1.00 63.03 350 ASN A N 1
ATOM 2793 C CA . ASN A 1 350 ? 16.010 47.023 -2.842 1.00 63.03 350 ASN A CA 1
ATOM 2794 C C . ASN A 1 350 ? 16.897 48.268 -2.689 1.00 63.03 350 ASN A C 1
ATOM 2796 O O . ASN A 1 350 ? 16.370 49.384 -2.724 1.00 63.03 350 ASN A O 1
ATOM 2800 N N . ASN A 1 351 ? 18.214 48.105 -2.556 1.00 58.72 351 ASN A N 1
ATOM 2801 C CA . ASN A 1 351 ? 19.150 49.221 -2.534 1.00 58.72 351 ASN A CA 1
ATOM 2802 C C . ASN A 1 351 ? 19.719 49.440 -3.950 1.00 58.72 351 ASN A C 1
ATOM 2804 O O . ASN A 1 351 ? 20.337 48.531 -4.506 1.00 58.72 351 ASN A O 1
ATOM 2808 N N . PRO A 1 352 ? 19.521 50.617 -4.582 1.00 55.81 352 PRO A N 1
ATOM 2809 C CA . PRO A 1 352 ? 20.201 50.921 -5.839 1.00 55.81 352 PRO A CA 1
ATOM 2810 C C . PRO A 1 352 ? 21.724 50.920 -5.611 1.00 55.81 352 PRO A C 1
ATOM 2812 O O . PRO A 1 352 ? 22.158 51.313 -4.528 1.00 55.81 352 PRO A O 1
ATOM 2815 N N . PRO A 1 353 ? 22.545 50.495 -6.593 1.00 58.16 353 PRO A N 1
ATOM 2816 C CA . PRO A 1 353 ? 23.994 50.487 -6.425 1.00 58.16 353 PRO A CA 1
ATOM 2817 C C . PRO A 1 353 ? 24.479 51.903 -6.110 1.00 58.16 353 PRO A C 1
ATOM 2819 O O . PRO A 1 353 ? 24.090 52.853 -6.797 1.00 58.16 353 PRO A O 1
ATOM 2822 N N . ASP A 1 354 ? 25.316 52.030 -5.079 1.00 59.28 354 ASP A N 1
ATOM 2823 C CA . ASP A 1 354 ? 25.902 53.306 -4.680 1.00 59.28 354 ASP A CA 1
ATOM 2824 C C . ASP A 1 354 ? 26.604 53.944 -5.885 1.00 59.28 354 ASP A C 1
ATOM 2826 O O . ASP A 1 354 ? 27.585 53.422 -6.424 1.00 59.28 354 ASP A O 1
ATOM 2830 N N . ALA A 1 355 ? 26.072 55.078 -6.342 1.00 45.34 355 ALA A N 1
ATOM 2831 C CA . ALA A 1 355 ? 26.735 55.884 -7.350 1.00 45.34 355 ALA A CA 1
ATOM 2832 C C . ALA A 1 355 ? 28.028 56.451 -6.736 1.00 45.34 355 ALA A C 1
ATOM 2834 O O . ALA A 1 355 ? 27.973 57.016 -5.641 1.00 45.34 355 ALA A O 1
ATOM 2835 N N . PRO A 1 356 ? 29.190 56.341 -7.406 1.00 49.56 356 PRO A N 1
ATOM 2836 C CA . PRO A 1 356 ? 30.430 56.875 -6.865 1.00 49.56 356 PRO A CA 1
ATOM 2837 C C . PRO A 1 356 ? 30.321 58.398 -6.742 1.00 49.56 356 PRO A C 1
ATOM 2839 O O . PRO A 1 356 ? 30.111 59.110 -7.727 1.00 49.56 356 PRO A O 1
ATOM 2842 N N . THR A 1 357 ? 30.463 58.907 -5.521 1.00 45.50 357 THR A N 1
ATOM 2843 C CA . THR A 1 357 ? 30.553 60.338 -5.238 1.00 45.50 357 THR A CA 1
ATOM 2844 C C . THR A 1 357 ? 31.882 60.880 -5.773 1.00 45.50 357 THR A C 1
ATOM 2846 O O . THR A 1 357 ? 32.960 60.559 -5.280 1.00 45.50 357 THR A O 1
ATOM 2849 N N . LEU A 1 358 ? 31.805 61.707 -6.820 1.00 40.44 358 LEU A N 1
ATOM 2850 C CA . LEU A 1 358 ? 32.922 62.501 -7.339 1.00 40.44 358 LEU A CA 1
ATOM 2851 C C . LEU A 1 358 ? 33.326 63.559 -6.297 1.00 40.44 358 LEU A C 1
ATOM 2853 O O . LEU A 1 358 ? 32.705 64.618 -6.220 1.00 40.44 358 LEU A O 1
ATOM 2857 N N . ASN A 1 359 ? 34.372 63.287 -5.514 1.00 43.56 359 ASN A N 1
ATOM 2858 C CA . ASN A 1 359 ? 35.058 64.318 -4.735 1.00 43.56 359 ASN A CA 1
ATOM 2859 C C . ASN A 1 359 ? 35.865 65.205 -5.692 1.00 43.56 359 ASN A C 1
ATOM 2861 O O . ASN A 1 359 ? 36.956 64.835 -6.121 1.00 43.56 359 ASN A O 1
ATOM 2865 N N . TRP A 1 360 ? 35.325 66.375 -6.029 1.00 43.09 360 TRP A N 1
ATOM 2866 C CA . TRP A 1 360 ? 36.114 67.459 -6.606 1.00 43.09 360 TRP A CA 1
ATOM 2867 C C . TRP A 1 360 ? 36.887 68.139 -5.479 1.00 43.09 360 TRP A C 1
ATOM 2869 O O . TRP A 1 360 ? 36.318 68.885 -4.685 1.00 43.09 360 TRP A O 1
ATOM 2879 N N . SER A 1 361 ? 38.182 67.847 -5.401 1.00 41.28 361 SER A N 1
ATOM 2880 C CA . SER A 1 361 ? 39.144 68.592 -4.596 1.00 41.28 361 SER A CA 1
ATOM 2881 C C . SER A 1 361 ? 39.197 70.031 -5.115 1.00 41.28 361 SER A C 1
ATOM 2883 O O . SER A 1 361 ? 39.686 70.273 -6.217 1.00 41.28 361 SER A O 1
ATOM 2885 N N . MET A 1 362 ? 38.673 70.984 -4.349 1.00 40.25 362 MET A N 1
ATOM 2886 C CA . MET A 1 362 ? 39.099 72.377 -4.456 1.00 40.25 362 MET A CA 1
ATOM 2887 C C . MET A 1 362 ? 40.308 72.518 -3.535 1.00 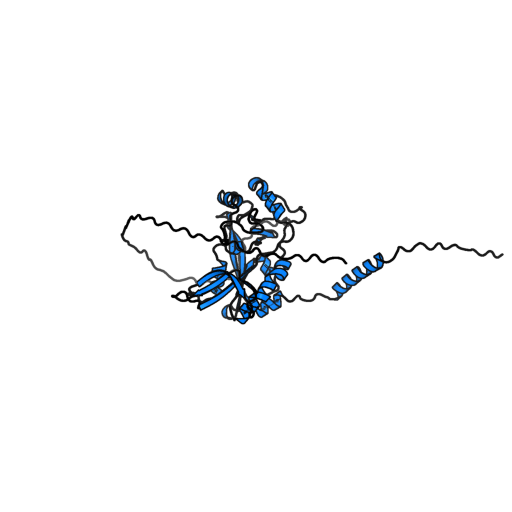40.25 362 MET A C 1
ATOM 2889 O O . MET A 1 362 ? 40.165 72.533 -2.315 1.00 40.25 362 MET A O 1
ATOM 2893 N N . GLU A 1 363 ? 41.499 72.495 -4.129 1.00 44.25 363 GLU A N 1
ATOM 2894 C CA . GLU A 1 363 ? 42.712 72.994 -3.488 1.00 44.25 363 GLU A CA 1
ATOM 2895 C C . GLU A 1 363 ? 42.590 74.519 -3.428 1.00 44.25 363 GLU A C 1
ATOM 2897 O O . GLU A 1 363 ? 42.494 75.183 -4.460 1.00 44.25 363 GLU A O 1
ATOM 2902 N N . ASP A 1 364 ? 42.516 75.047 -2.207 1.00 45.72 364 ASP A N 1
ATOM 2903 C CA . ASP A 1 364 ? 42.648 76.470 -1.930 1.00 45.72 364 ASP A CA 1
ATOM 2904 C C . ASP A 1 364 ? 44.110 76.886 -2.140 1.00 45.72 364 ASP A C 1
ATOM 2906 O O . ASP A 1 364 ? 45.021 76.387 -1.474 1.00 45.72 364 ASP A O 1
ATOM 2910 N N . ASP A 1 365 ? 44.305 77.835 -3.054 1.00 45.06 365 ASP A N 1
ATOM 2911 C CA . ASP A 1 365 ? 45.485 78.687 -3.138 1.00 45.06 365 ASP A CA 1
ATOM 2912 C C . ASP A 1 365 ? 45.624 79.514 -1.848 1.00 45.06 365 ASP A C 1
ATOM 2914 O O . ASP A 1 365 ? 44.721 80.284 -1.499 1.00 45.06 365 ASP A O 1
ATOM 2918 N N . GLN A 1 366 ? 46.779 79.433 -1.182 1.00 44.16 366 GLN A N 1
ATOM 2919 C CA . GLN A 1 366 ? 47.322 80.557 -0.414 1.00 44.16 366 GLN A CA 1
ATOM 2920 C C . GLN A 1 366 ? 48.840 80.428 -0.203 1.00 44.16 366 GLN A C 1
ATOM 2922 O O . GLN A 1 366 ? 49.340 79.368 0.173 1.00 44.16 366 GLN A O 1
ATOM 2927 N N . GLU A 1 367 ? 49.513 81.541 -0.519 1.00 44.03 367 GLU A N 1
ATOM 2928 C CA . GLU A 1 367 ? 50.960 81.829 -0.535 1.00 44.03 367 GLU A CA 1
ATOM 2929 C C . GLU A 1 367 ? 51.719 81.582 0.775 1.00 44.03 367 GLU A C 1
ATOM 2931 O O . GLU A 1 367 ? 51.156 81.832 1.869 1.00 44.03 367 GLU A O 1
#

Secondary structure (DSSP, 8-state):
-------------------------------------------------------------------TT-PPPS--EEEETTEETT---HHHHHHHHTTB-SS--SSSB--SB-SSSB--EEEEEETTEEEE--GGGGGGGGHHHHHHHHHHS-TT--EEEEEEEEEE-TTS-EEEEEEEEEEEE-TTS-EEEEEEEEEEPPEEES-SHHHHHHHHH-HHHHTT---TTSTT--EEEHHHHIIIIIHHHIIIIIHHHHHTT--EEEEEEHHHHTTS-------GGG-SEEEEEEEEEEETTTTEEEEEEEEEEEE-HHHHHHHHHPPPP--HHHHHHHHHHHHHHHHHHTSPP--------------

InterPro domains:
  IPR022009 Restriction endonuclease, type II, NotI [PF12183] (93-307)

Sequence (367 aa):
MNGLFLMKWIGADGLVWDPDVSMSGSGGNKISVHGRGISRLRVETNILKYFGTIFHMVNKSRNPMNDATKRPPVHPLAEIFGFPFDNQSDIAARYRCKRLCPFNNKVPNCTKNKANDPLGTCSIFDGDDPVITCPVRFRQNWIIADDAADFFFPENAQWTSLTEVRLKDKHGKTAGNIDVVLVSYDNHGRVIDFGALEIQAVYISGNVRRPFEWYMRSPEKNAWMDWCSEINNPRPDYLSSSRKRLAPQLLYKGGILNAWRKKSAVAIGSGFFRTLPRLEQIPKHQADMAWLVYDLVYDGSSSVYQLKCADIVYTRFNSALSTITKSEPGDVNRFLAILQDKLDEKLEENNPPDAPTLNWSMEDDQE

Foldseek 3Di:
DDDDDDDDDDDDDDDDDDDDDDDDDDDDDDDDDDDDDDDDDDDDDDDDDDDDDDDDPPPPPDPDDDDPDQDFALAFFQDFLQAGLQDPDPVSVVCLVVQAHPQPDPDRHAPDPHPVDHQRRQFTDDRNFTFGQHLSSLSHVPVVVVVVCVLQDPPPFDKDKDAQQWDADPVRHTLGTQGIKIFTADPVRHTDAIETEHEQGFDKWFDPPVSSVVCSVDSNVCSRHGDPPPPRRIDTPLVCSLPVPVLSCLVRVVVVCVVVLGAYEYEGEPVSVVPAFDADADDSVVASYKYFYWGFCQDPVVNGTDIDRPDIGGHHSVRRSCRSNDDDDDDVVVVVVVVVVVVVVVVVVPDDPDDDDDPDDPDDDDD

pLDDT: mean 79.28, std 27.54, range [21.12, 98.81]

Organism: NCBI:txid2138164

Radius of gyration: 30.15 Å; chains: 1; bounding box: 88×128×51 Å